Protein AF-B2JLA0-F1 (afdb_monomer_lite)

Radius of gyration: 17.81 Å; chains: 1; bounding box: 61×32×41 Å

Sequence (194 aa):
MENSRQSVALNDDQLLQAIACVVDGKTATYVSGPITTGQHFINWYVHAGFRLGHGSEAYLEALRRDVVAVNQKMIAEVTRQTRGTGRLVIEPATLEVNGWGQTDYVSFWLKVIDTFASEMVMVPQWQYSLGCCAEFRHAIDGGLTVKDHRGEHIDRATGMNMLLDAAKDIEARGRDFEFLIKLAARLSRFADQH

Organism: Paraburkholderia phymatum (strain DSM 17167 / CIP 108236 / LMG 21445 / STM815) (NCBI:txid391038)

InterPro domains:
  IPR025518 Protein of unknown function DUF4406 [PF14359] (70-146)

Structure (mmCIF, N/CA/C/O backbone):
data_AF-B2JLA0-F1
#
_entry.id   AF-B2JLA0-F1
#
loop_
_atom_site.group_PDB
_atom_site.id
_atom_site.type_symbol
_atom_site.label_atom_id
_atom_site.label_alt_id
_atom_site.label_comp_id
_atom_site.label_asym_id
_atom_site.label_entity_id
_atom_site.label_seq_id
_atom_site.pdbx_PDB_ins_code
_atom_site.Cartn_x
_atom_site.Cartn_y
_atom_site.Cartn_z
_atom_site.occupancy
_atom_site.B_iso_or_equiv
_atom_site.auth_seq_id
_atom_site.auth_comp_id
_atom_site.auth_asym_id
_atom_site.auth_atom_id
_atom_site.pdbx_PDB_model_num
ATOM 1 N N . MET A 1 1 ? -40.217 -4.054 -24.508 1.00 41.91 1 MET A N 1
ATOM 2 C CA . MET A 1 1 ? -39.685 -2.961 -23.670 1.00 41.91 1 MET A CA 1
ATOM 3 C C . MET A 1 1 ? -38.341 -3.418 -23.138 1.00 41.91 1 MET A C 1
ATOM 5 O O . MET A 1 1 ? -38.290 -4.122 -22.139 1.00 41.91 1 MET A O 1
ATOM 9 N N . GLU A 1 2 ? -37.276 -3.122 -23.880 1.00 41.84 2 GLU A N 1
ATOM 10 C CA . GLU A 1 2 ? -35.905 -3.327 -23.414 1.00 41.84 2 GLU A CA 1
ATOM 11 C C . GLU A 1 2 ? -35.631 -2.332 -22.296 1.00 41.84 2 GLU A C 1
ATOM 13 O O . GLU A 1 2 ? -35.624 -1.119 -22.496 1.00 41.84 2 GLU A O 1
ATOM 18 N N . ASN A 1 3 ? -35.468 -2.866 -21.092 1.00 47.03 3 ASN A N 1
ATOM 19 C CA . ASN A 1 3 ? -35.072 -2.097 -19.933 1.00 47.03 3 ASN A CA 1
ATOM 20 C C . ASN A 1 3 ? -33.577 -1.796 -20.103 1.00 47.03 3 ASN A C 1
ATOM 22 O O . ASN A 1 3 ? -32.725 -2.605 -19.732 1.00 47.03 3 ASN A O 1
ATOM 26 N N . SER A 1 4 ? -33.274 -0.674 -20.761 1.00 51.00 4 SER A N 1
ATOM 27 C CA . SER A 1 4 ? -31.929 -0.110 -20.851 1.00 51.00 4 SER A CA 1
ATOM 28 C C . SER A 1 4 ? -31.428 0.125 -19.428 1.00 51.00 4 SER A C 1
ATOM 30 O O . SER A 1 4 ? -31.783 1.106 -18.776 1.00 51.00 4 SER A O 1
ATOM 32 N N . ARG A 1 5 ? -30.655 -0.830 -18.901 1.00 52.84 5 ARG A N 1
ATOM 33 C CA . ARG A 1 5 ? -29.913 -0.652 -17.656 1.00 52.84 5 ARG A CA 1
ATOM 34 C C . ARG A 1 5 ? -28.849 0.400 -17.937 1.00 52.84 5 ARG A C 1
ATOM 36 O O . ARG A 1 5 ? -27.757 0.068 -18.386 1.00 52.84 5 ARG A O 1
ATOM 43 N N . GLN A 1 6 ? -29.170 1.665 -17.686 1.00 49.22 6 GLN A N 1
ATOM 44 C CA . GLN A 1 6 ? -28.137 2.669 -17.475 1.00 49.22 6 GLN A CA 1
ATOM 45 C C . GLN A 1 6 ? -27.251 2.153 -16.339 1.00 49.22 6 GLN A C 1
ATOM 47 O O . GLN A 1 6 ? -27.726 1.950 -15.220 1.00 49.22 6 GLN A O 1
ATOM 52 N N . SER A 1 7 ? -25.985 1.862 -16.637 1.00 55.06 7 SER A N 1
ATOM 53 C CA . SER A 1 7 ? -25.011 1.538 -15.603 1.00 55.06 7 SER A CA 1
ATOM 54 C C . SER A 1 7 ? -24.833 2.787 -14.748 1.00 55.06 7 SER A C 1
ATOM 56 O O . SER A 1 7 ? -24.237 3.768 -15.194 1.00 55.06 7 SER A O 1
ATOM 58 N N . VAL A 1 8 ? -25.384 2.781 -13.539 1.00 59.03 8 VAL A N 1
ATOM 59 C CA . VAL A 1 8 ? -25.063 3.813 -12.557 1.00 59.03 8 VAL A CA 1
ATOM 60 C C . VAL A 1 8 ? -23.605 3.585 -12.174 1.00 59.03 8 VAL A C 1
ATOM 62 O O . VAL A 1 8 ? -23.270 2.538 -11.622 1.00 59.03 8 VAL A O 1
ATOM 65 N N . ALA A 1 9 ? -22.727 4.516 -12.540 1.00 63.94 9 ALA A N 1
ATOM 66 C CA . ALA A 1 9 ? -21.351 4.491 -12.071 1.00 63.94 9 ALA A CA 1
ATOM 67 C C . ALA A 1 9 ? -21.374 4.665 -10.546 1.00 63.94 9 ALA A C 1
ATOM 69 O O . ALA A 1 9 ? -21.919 5.654 -10.054 1.00 63.94 9 ALA A O 1
ATOM 70 N N . LEU A 1 10 ? -20.831 3.690 -9.814 1.00 68.19 10 LEU A N 1
ATOM 71 C CA . LEU A 1 10 ? -20.617 3.812 -8.374 1.00 68.19 10 LEU A CA 1
ATOM 72 C C . LEU A 1 10 ? -19.665 4.986 -8.132 1.00 68.19 10 LEU A C 1
ATOM 74 O O . LEU A 1 10 ? -18.568 5.006 -8.690 1.00 68.19 10 LEU A O 1
ATOM 78 N N . ASN A 1 11 ? -20.089 5.960 -7.331 1.00 82.50 11 ASN A N 1
ATOM 79 C CA . ASN A 1 11 ? -19.217 7.045 -6.885 1.00 82.50 11 ASN A CA 1
ATOM 80 C C . ASN A 1 11 ? -18.644 6.749 -5.486 1.00 82.50 11 ASN A C 1
ATOM 82 O O . ASN A 1 11 ? -19.147 5.880 -4.770 1.00 82.50 11 ASN A O 1
ATOM 86 N N . ASP A 1 12 ? -17.584 7.465 -5.103 1.00 85.06 12 ASP A N 1
ATOM 87 C CA . ASP A 1 12 ? -16.897 7.304 -3.813 1.00 85.06 12 ASP A CA 1
ATOM 88 C C . ASP A 1 12 ? -17.856 7.283 -2.617 1.00 85.06 12 ASP A C 1
ATOM 90 O O . ASP A 1 12 ? -17.696 6.471 -1.707 1.00 85.06 12 ASP A O 1
ATOM 94 N N . ASP A 1 13 ? -18.859 8.164 -2.617 1.00 88.50 13 ASP A N 1
ATOM 95 C CA . ASP A 1 13 ? -19.783 8.328 -1.495 1.00 88.50 13 ASP A CA 1
ATOM 96 C C . ASP A 1 13 ? -20.652 7.082 -1.301 1.00 88.50 13 ASP A C 1
ATOM 98 O O . ASP A 1 13 ? -20.892 6.660 -0.171 1.00 88.50 13 ASP A O 1
ATOM 102 N N . GLN A 1 14 ? -21.083 6.448 -2.394 1.00 91.25 14 GLN A N 1
ATOM 103 C CA . GLN A 1 14 ? -21.850 5.203 -2.342 1.00 91.25 14 GLN A CA 1
ATOM 104 C C . GLN A 1 14 ? -21.013 4.040 -1.801 1.00 91.25 14 GLN A C 1
ATOM 106 O O . GLN A 1 14 ? -21.515 3.238 -1.013 1.00 91.25 14 GLN A O 1
ATOM 111 N N . LEU A 1 15 ? -19.735 3.954 -2.183 1.00 93.56 15 LEU A N 1
ATOM 112 C CA . LEU A 1 15 ? -18.827 2.937 -1.645 1.00 93.56 15 LEU A CA 1
ATOM 113 C C . LEU A 1 15 ? -18.533 3.177 -0.160 1.00 93.56 15 LEU A C 1
ATOM 115 O O . LEU A 1 15 ? -18.544 2.233 0.629 1.00 93.56 15 LEU A O 1
ATOM 119 N N . LEU A 1 16 ? -18.339 4.434 0.244 1.00 93.94 16 LEU A N 1
ATOM 120 C CA . LEU A 1 16 ? -18.130 4.796 1.644 1.00 93.94 16 LEU A CA 1
ATOM 121 C C . LEU A 1 16 ? -19.362 4.456 2.499 1.00 93.94 16 LEU A C 1
ATOM 123 O O . LEU A 1 16 ? -19.227 3.876 3.576 1.00 93.94 16 LEU A O 1
ATOM 127 N N . GLN A 1 17 ? -20.567 4.746 1.995 1.00 93.25 17 GLN A N 1
ATOM 128 C CA . GLN A 1 17 ? -21.828 4.370 2.641 1.00 93.25 17 GLN A CA 1
ATOM 129 C C . GLN A 1 17 ? -21.983 2.852 2.766 1.00 93.25 17 GLN A C 1
ATOM 131 O O . GLN A 1 17 ? -22.416 2.372 3.811 1.00 93.25 17 GLN A O 1
ATOM 136 N N . ALA A 1 18 ? -21.591 2.086 1.744 1.00 94.00 18 ALA A N 1
ATOM 137 C CA . ALA A 1 18 ? -21.630 0.627 1.806 1.00 94.00 18 ALA A CA 1
ATOM 138 C C . ALA A 1 18 ? -20.717 0.068 2.914 1.00 94.00 18 ALA A C 1
ATOM 140 O O . ALA A 1 18 ? -21.114 -0.860 3.619 1.00 94.00 18 ALA A O 1
ATOM 141 N N . ILE A 1 19 ? -19.531 0.656 3.119 1.00 95.00 19 ILE A N 1
ATOM 142 C CA . ILE A 1 19 ? -18.638 0.292 4.234 1.00 95.00 19 ILE A CA 1
ATOM 143 C C . ILE A 1 19 ? -19.267 0.682 5.581 1.00 95.00 19 ILE A C 1
ATOM 145 O O . ILE A 1 19 ? -19.249 -0.120 6.516 1.00 95.00 19 ILE A O 1
ATOM 149 N N . ALA A 1 20 ? -19.891 1.859 5.676 1.00 94.81 20 ALA A N 1
ATOM 150 C CA . ALA A 1 20 ? -20.560 2.320 6.897 1.00 94.81 20 ALA A CA 1
ATOM 151 C C . ALA A 1 20 ? -21.717 1.409 7.349 1.00 94.81 20 ALA A C 1
ATOM 153 O O . ALA A 1 20 ? -22.064 1.394 8.526 1.00 94.81 20 ALA A O 1
ATOM 154 N N . CYS A 1 21 ? -22.312 0.621 6.446 1.00 94.44 21 CYS A N 1
ATOM 155 C CA . CYS A 1 21 ? -23.332 -0.364 6.816 1.00 94.44 21 CYS A CA 1
ATOM 156 C C . CYS A 1 21 ? -22.782 -1.544 7.633 1.00 94.44 21 CYS A C 1
ATOM 158 O O . CYS A 1 21 ? -23.567 -2.259 8.256 1.00 94.44 21 CYS A O 1
ATOM 160 N N . VAL A 1 22 ? -21.469 -1.787 7.598 1.00 93.50 22 VAL A N 1
ATOM 161 C CA . VAL A 1 22 ? -20.828 -2.938 8.257 1.00 93.50 22 VAL A CA 1
ATOM 162 C C . VAL A 1 22 ? -19.757 -2.543 9.270 1.00 93.50 22 VAL A C 1
ATOM 164 O O . VAL A 1 22 ? -19.464 -3.334 10.166 1.00 93.50 22 VAL A O 1
ATOM 167 N N . VAL A 1 23 ? -19.184 -1.342 9.157 1.00 94.12 23 VAL A N 1
ATOM 168 C CA . VAL A 1 23 ? -18.209 -0.802 10.109 1.00 94.12 23 VAL A CA 1
ATOM 169 C C . VAL A 1 23 ? -18.803 0.407 10.820 1.00 94.12 23 VAL A C 1
ATOM 171 O O . VAL A 1 23 ? -19.070 1.434 10.198 1.00 94.12 23 VAL A O 1
ATOM 174 N N . ASP A 1 24 ? -18.982 0.287 12.134 1.00 88.50 24 ASP A N 1
ATOM 175 C CA . ASP A 1 24 ? -19.466 1.381 12.974 1.00 88.50 24 ASP A CA 1
ATOM 176 C C . ASP A 1 24 ? -18.295 2.264 13.421 1.00 88.50 24 ASP A C 1
ATOM 178 O O . ASP A 1 24 ? -17.474 1.855 14.247 1.00 88.50 24 ASP A O 1
ATOM 182 N N . GLY A 1 25 ? -18.186 3.459 12.837 1.00 89.75 25 GLY A N 1
ATOM 183 C CA . GLY A 1 25 ? -17.137 4.431 13.147 1.00 89.75 25 GLY A CA 1
ATOM 184 C C . GLY A 1 25 ? -15.713 3.862 13.067 1.00 89.75 25 GLY A C 1
ATOM 185 O O . GLY A 1 25 ? -15.423 2.951 12.293 1.00 89.75 25 GLY A O 1
ATOM 186 N N . LYS A 1 26 ? -14.806 4.398 13.895 1.00 92.44 26 LYS A N 1
ATOM 187 C CA . LYS A 1 26 ? -13.393 3.990 13.962 1.00 92.44 26 LYS A CA 1
ATOM 188 C C . LYS A 1 26 ? -13.201 2.709 14.769 1.00 92.44 26 LYS A C 1
ATOM 190 O O . LYS A 1 26 ? -12.710 2.756 15.895 1.00 92.44 26 LYS A O 1
ATOM 195 N N . THR A 1 27 ? -13.605 1.575 14.211 1.00 94.50 27 THR A N 1
ATOM 196 C CA . THR A 1 27 ? -13.526 0.263 14.883 1.00 94.50 27 THR A CA 1
ATOM 197 C C . THR A 1 27 ? -12.769 -0.798 14.092 1.00 94.50 27 THR A C 1
ATOM 199 O O . THR A 1 27 ? -12.473 -1.862 14.638 1.00 94.50 27 THR A O 1
ATOM 202 N N . ALA A 1 28 ? -12.438 -0.538 12.825 1.00 97.00 28 ALA A N 1
ATOM 203 C CA . ALA A 1 28 ? -11.758 -1.507 11.980 1.00 97.00 28 ALA A CA 1
ATOM 204 C C . ALA A 1 28 ? -10.236 -1.330 11.988 1.00 97.00 28 ALA A C 1
ATOM 206 O O . ALA A 1 28 ? -9.708 -0.221 12.057 1.00 97.00 28 ALA A O 1
ATOM 207 N N . THR A 1 29 ? -9.513 -2.434 11.821 1.00 97.38 29 THR A N 1
ATOM 208 C CA . THR A 1 29 ? -8.096 -2.393 11.452 1.00 97.38 29 THR A CA 1
ATOM 209 C C . THR A 1 29 ? -7.976 -2.253 9.934 1.00 97.38 29 THR A C 1
ATOM 211 O O . THR A 1 29 ? -8.535 -3.060 9.192 1.00 97.38 29 THR A O 1
ATOM 214 N N . TYR A 1 30 ? -7.228 -1.261 9.454 1.00 98.19 30 TYR A N 1
ATOM 215 C CA . TYR A 1 30 ? -6.905 -1.122 8.031 1.00 98.19 30 TYR A CA 1
ATOM 216 C C . TYR A 1 30 ? -5.602 -1.857 7.700 1.00 98.19 30 TYR A C 1
ATOM 218 O O . TYR A 1 30 ? -4.610 -1.689 8.408 1.00 98.19 30 TYR A O 1
ATOM 226 N N . VAL A 1 31 ? -5.574 -2.649 6.628 1.00 98.25 31 VAL A N 1
ATOM 227 C CA . VAL A 1 31 ? -4.350 -3.314 6.150 1.00 98.25 31 VAL A CA 1
ATOM 228 C C . VAL A 1 31 ? -3.821 -2.583 4.920 1.00 98.25 31 VAL A C 1
ATOM 230 O O . VAL A 1 31 ? -4.466 -2.580 3.878 1.00 98.25 31 VAL A O 1
ATOM 233 N N . SER A 1 32 ? -2.629 -1.996 5.025 1.00 98.19 32 SER A N 1
ATOM 234 C CA . SER A 1 32 ? -1.956 -1.319 3.910 1.00 98.19 32 SER A CA 1
ATOM 235 C C . SER A 1 32 ? -0.899 -2.229 3.292 1.00 98.19 32 SER A C 1
ATOM 237 O O . SER A 1 32 ? 0.008 -2.702 3.983 1.00 98.19 32 SER A O 1
ATOM 239 N N . GLY A 1 33 ? -0.985 -2.462 1.980 1.00 97.31 33 GLY A N 1
ATOM 240 C CA . GLY A 1 33 ? -0.010 -3.276 1.260 1.00 97.31 33 GLY A CA 1
ATOM 241 C C . GLY A 1 33 ? 0.120 -2.928 -0.227 1.00 97.31 33 GLY A C 1
ATOM 242 O O . GLY A 1 33 ? -0.816 -2.407 -0.835 1.00 97.31 33 GLY A O 1
ATOM 243 N N . PRO A 1 34 ? 1.293 -3.190 -0.833 1.00 95.94 34 PRO A N 1
ATOM 244 C CA . PRO A 1 34 ? 1.548 -2.879 -2.235 1.00 95.94 34 PRO A CA 1
ATOM 245 C C . PRO A 1 34 ? 0.729 -3.799 -3.144 1.00 95.94 34 PRO A C 1
ATOM 247 O O . PRO A 1 34 ? 0.787 -5.003 -2.960 1.00 95.94 34 PRO A O 1
ATOM 250 N N . ILE A 1 35 ? 0.019 -3.270 -4.148 1.00 93.94 35 ILE A N 1
ATOM 251 C CA . ILE A 1 35 ? -0.758 -4.095 -5.100 1.00 93.94 35 ILE A CA 1
ATOM 252 C C . ILE A 1 35 ? -0.013 -4.231 -6.429 1.00 93.94 35 ILE A C 1
ATOM 254 O O . ILE A 1 35 ? 0.467 -5.303 -6.785 1.00 93.94 35 ILE A O 1
ATOM 258 N N . THR A 1 36 ? 0.133 -3.127 -7.157 1.00 92.62 36 THR A N 1
ATOM 259 C CA . THR A 1 36 ? 0.746 -3.077 -8.498 1.00 92.62 36 THR A CA 1
ATOM 260 C C . THR A 1 36 ? 2.204 -2.619 -8.481 1.00 92.62 36 THR A C 1
ATOM 262 O O . THR A 1 36 ? 2.875 -2.647 -9.510 1.00 92.62 36 THR A O 1
ATOM 265 N N . THR A 1 37 ? 2.698 -2.191 -7.317 1.00 92.31 37 THR A N 1
ATOM 266 C CA . THR A 1 37 ? 4.051 -1.653 -7.111 1.00 92.31 37 THR A CA 1
ATOM 267 C C . THR A 1 37 ? 4.743 -2.370 -5.943 1.00 92.31 37 THR A C 1
ATOM 269 O O . THR A 1 37 ? 4.445 -3.533 -5.669 1.00 92.31 37 THR A O 1
ATOM 272 N N . GLY A 1 38 ? 5.688 -1.722 -5.258 1.00 94.56 38 GLY A N 1
ATOM 273 C CA . GLY A 1 38 ? 6.424 -2.302 -4.138 1.00 94.56 38 GLY A CA 1
ATOM 274 C C . GLY A 1 38 ? 7.694 -3.046 -4.552 1.00 94.56 38 GLY A C 1
ATOM 275 O O . GLY A 1 38 ? 8.116 -3.025 -5.711 1.00 94.56 38 GLY A O 1
ATOM 276 N N . GLN A 1 39 ? 8.318 -3.727 -3.590 1.00 96.62 39 GLN A N 1
ATOM 277 C CA . GLN A 1 39 ? 9.596 -4.411 -3.807 1.00 96.62 39 GLN A CA 1
ATOM 278 C C . GLN A 1 39 ? 9.509 -5.471 -4.916 1.00 96.62 39 GLN A C 1
ATOM 280 O O . GLN A 1 39 ? 10.422 -5.573 -5.734 1.00 96.62 39 GLN A O 1
ATOM 285 N N . HIS A 1 40 ? 8.407 -6.227 -4.987 1.00 96.94 40 HIS A N 1
ATOM 286 C CA . HIS A 1 40 ? 8.202 -7.227 -6.038 1.00 96.94 40 HIS A CA 1
ATOM 287 C C . HIS A 1 40 ? 8.212 -6.605 -7.435 1.00 96.94 40 HIS A C 1
ATOM 289 O O . HIS A 1 40 ? 8.841 -7.156 -8.336 1.00 96.94 40 HIS A O 1
ATOM 295 N N . PHE A 1 41 ? 7.614 -5.422 -7.596 1.00 96.75 41 PHE A N 1
ATOM 296 C CA . PHE A 1 41 ? 7.669 -4.677 -8.848 1.00 96.75 41 PHE A CA 1
ATOM 297 C C . PHE A 1 41 ? 9.091 -4.239 -9.192 1.00 96.75 41 PHE A C 1
ATOM 299 O O . PHE A 1 41 ? 9.521 -4.441 -10.320 1.00 96.75 41 PHE A O 1
ATOM 306 N N . ILE A 1 42 ? 9.841 -3.695 -8.230 1.00 96.69 42 ILE A N 1
ATOM 307 C CA . ILE A 1 42 ? 11.233 -3.277 -8.458 1.00 96.69 42 ILE A CA 1
ATOM 308 C C . ILE A 1 42 ? 12.079 -4.477 -8.886 1.00 96.69 42 ILE A C 1
ATOM 310 O O . ILE A 1 42 ? 12.753 -4.410 -9.910 1.00 96.69 42 ILE A O 1
ATOM 314 N N . ASN A 1 43 ? 11.989 -5.593 -8.155 1.00 96.38 43 ASN A N 1
ATOM 315 C CA . ASN A 1 43 ? 12.694 -6.837 -8.473 1.00 96.38 43 ASN A CA 1
ATOM 316 C C . ASN A 1 43 ? 12.349 -7.323 -9.883 1.00 96.38 43 ASN A C 1
ATOM 318 O O . ASN A 1 43 ? 13.235 -7.593 -10.691 1.00 96.38 43 ASN A O 1
ATOM 322 N N . TRP A 1 44 ? 11.060 -7.416 -10.191 1.00 97.12 44 TRP A N 1
ATOM 323 C CA . TRP A 1 44 ? 10.597 -7.853 -11.498 1.00 97.12 44 TRP A CA 1
ATOM 324 C C . TRP A 1 44 ? 11.065 -6.913 -12.610 1.00 97.12 44 TRP A C 1
ATOM 326 O O . TRP A 1 44 ? 11.557 -7.375 -13.642 1.00 97.12 44 TRP A O 1
ATOM 336 N N . TYR A 1 45 ? 10.963 -5.600 -12.402 1.00 96.50 45 TYR A N 1
ATOM 337 C CA . TYR A 1 45 ? 11.272 -4.623 -13.431 1.00 96.50 45 TYR A CA 1
ATOM 338 C C . TYR A 1 45 ? 12.752 -4.643 -13.793 1.00 96.50 45 TYR A C 1
ATOM 340 O O . TYR A 1 45 ? 13.059 -4.729 -14.979 1.00 96.50 45 TYR A O 1
ATOM 348 N N . VAL A 1 46 ? 13.659 -4.637 -12.806 1.00 95.62 46 VAL A N 1
ATOM 349 C CA . VAL A 1 46 ? 15.112 -4.650 -13.068 1.00 95.62 46 VAL A CA 1
ATOM 350 C C . VAL A 1 46 ? 15.574 -5.946 -13.739 1.00 95.62 46 VAL A C 1
ATOM 352 O O . VAL A 1 46 ? 16.546 -5.940 -14.490 1.00 95.62 46 VAL A O 1
ATOM 355 N N . HIS A 1 47 ? 14.878 -7.063 -13.505 1.00 94.69 47 HIS A N 1
ATOM 356 C CA . HIS A 1 47 ? 15.269 -8.356 -14.061 1.00 94.69 47 HIS A CA 1
ATOM 357 C C . HIS A 1 47 ? 14.612 -8.688 -15.394 1.00 94.69 47 HIS A C 1
ATOM 359 O O . HIS A 1 47 ? 15.253 -9.353 -16.207 1.00 94.69 47 HIS A O 1
ATOM 365 N N . ALA A 1 48 ? 13.366 -8.274 -15.624 1.00 95.00 48 ALA A N 1
ATOM 366 C CA . ALA A 1 48 ? 12.575 -8.695 -16.779 1.00 95.00 48 ALA A CA 1
ATOM 367 C C . ALA A 1 48 ? 11.643 -7.604 -17.318 1.00 95.00 48 ALA A C 1
ATOM 369 O O . ALA A 1 48 ? 11.585 -7.422 -18.534 1.00 95.00 48 ALA A O 1
ATOM 370 N N . GLY A 1 49 ? 10.946 -6.874 -16.442 1.00 93.94 49 GLY A N 1
ATOM 371 C CA . GLY A 1 49 ? 9.890 -5.939 -16.842 1.00 93.94 49 GLY A CA 1
ATOM 372 C C . GLY A 1 49 ? 10.365 -4.834 -17.786 1.00 93.94 49 GLY A C 1
ATOM 373 O O . GLY A 1 49 ? 9.649 -4.506 -18.727 1.00 93.94 49 GLY A O 1
ATOM 374 N N . PHE A 1 50 ? 11.598 -4.335 -17.622 1.00 94.75 50 PHE A N 1
ATOM 375 C CA . PHE A 1 50 ? 12.157 -3.288 -18.488 1.00 94.75 50 PHE A CA 1
ATOM 376 C C . PHE A 1 50 ? 12.311 -3.696 -19.961 1.00 94.75 50 PHE A C 1
ATOM 378 O O . PHE A 1 50 ? 12.402 -2.834 -20.831 1.00 94.75 50 PHE A O 1
ATOM 385 N N . ARG A 1 51 ? 12.379 -5.005 -20.244 1.00 95.62 51 ARG A N 1
ATOM 386 C CA . ARG A 1 51 ? 12.519 -5.538 -21.608 1.00 95.62 51 ARG A CA 1
ATOM 387 C C . ARG A 1 51 ? 11.180 -5.669 -22.329 1.00 95.62 51 ARG A C 1
ATOM 389 O O . ARG A 1 51 ? 11.162 -5.935 -23.527 1.00 95.62 51 ARG A O 1
ATOM 396 N N . LEU A 1 52 ? 10.074 -5.529 -21.606 1.00 95.00 52 LEU A N 1
ATOM 397 C CA . LEU A 1 52 ? 8.729 -5.613 -22.153 1.00 95.00 52 LEU A CA 1
ATOM 398 C C . LEU A 1 52 ? 8.248 -4.204 -22.508 1.00 95.00 52 LEU A C 1
ATOM 400 O O . LEU A 1 52 ? 8.476 -3.253 -21.761 1.00 95.00 52 LEU A O 1
ATOM 404 N N . GLY A 1 53 ? 7.558 -4.061 -23.641 1.00 92.69 53 GLY A N 1
ATOM 405 C CA . GLY A 1 53 ? 6.957 -2.782 -24.017 1.00 92.69 53 GLY A CA 1
ATOM 406 C C . GLY A 1 53 ? 5.943 -2.353 -22.959 1.00 92.69 53 GLY A C 1
ATOM 407 O O . GLY A 1 53 ? 4.996 -3.094 -22.688 1.00 92.69 53 GLY A O 1
ATOM 408 N N . HIS A 1 54 ? 6.137 -1.187 -22.343 1.00 91.94 54 HIS A N 1
ATOM 409 C CA . HIS A 1 54 ? 5.251 -0.707 -21.285 1.00 91.94 54 HIS A CA 1
ATOM 410 C C . HIS A 1 54 ? 3.796 -0.652 -21.774 1.00 91.94 54 HIS A C 1
ATOM 412 O O . HIS A 1 54 ? 3.516 -0.117 -22.845 1.00 91.94 54 HIS A O 1
ATOM 418 N N . GLY A 1 55 ? 2.877 -1.238 -21.003 1.00 91.19 55 GLY A N 1
ATOM 419 C CA . GLY A 1 55 ? 1.456 -1.313 -21.357 1.00 91.19 55 GLY A CA 1
ATOM 420 C C . GLY A 1 55 ? 1.099 -2.342 -22.437 1.00 91.19 55 GLY A C 1
ATOM 421 O O . GLY A 1 55 ? -0.081 -2.502 -22.734 1.00 91.19 55 GLY A O 1
ATOM 422 N N . SER A 1 56 ? 2.072 -3.066 -23.004 1.00 96.38 56 SER A N 1
ATOM 423 C CA . SER A 1 56 ? 1.780 -4.209 -23.878 1.00 96.38 56 SER A CA 1
ATOM 424 C C . SER A 1 56 ? 1.068 -5.326 -23.111 1.00 96.38 56 SER A C 1
ATOM 426 O O . SER A 1 56 ? 1.230 -5.460 -21.899 1.00 96.38 56 SER A O 1
ATOM 428 N N . GLU A 1 57 ? 0.327 -6.173 -23.823 1.00 97.00 57 GLU A N 1
ATOM 429 C CA . GLU A 1 57 ? -0.337 -7.344 -23.238 1.00 97.00 57 GLU A CA 1
ATOM 430 C C . GLU A 1 57 ? 0.655 -8.229 -22.468 1.00 97.00 57 GLU A C 1
ATOM 432 O O . GLU A 1 57 ? 0.446 -8.500 -21.289 1.00 97.00 57 GLU A O 1
ATOM 437 N N . ALA A 1 58 ? 1.811 -8.538 -23.066 1.00 97.12 58 ALA A N 1
ATOM 438 C CA . ALA A 1 58 ? 2.871 -9.306 -22.412 1.00 97.12 58 ALA A CA 1
ATOM 439 C C . ALA A 1 58 ? 3.399 -8.637 -21.126 1.00 97.12 58 ALA A C 1
ATOM 441 O O . ALA A 1 58 ? 3.688 -9.322 -20.143 1.00 97.12 58 ALA A O 1
ATOM 442 N N . TYR A 1 59 ? 3.514 -7.301 -21.105 1.00 96.56 59 TYR A N 1
ATOM 443 C CA . TYR A 1 59 ? 3.881 -6.549 -19.900 1.00 96.56 59 TYR A CA 1
ATOM 444 C C . TYR A 1 59 ? 2.809 -6.684 -18.818 1.00 96.56 59 TYR A C 1
ATOM 446 O O . TYR A 1 59 ? 3.140 -6.950 -17.665 1.00 96.56 59 TYR A O 1
ATOM 454 N N . LEU A 1 60 ? 1.534 -6.515 -19.175 1.00 95.81 60 LEU A N 1
ATOM 455 C CA . LEU A 1 60 ? 0.414 -6.565 -18.235 1.00 95.81 60 LEU A CA 1
ATOM 456 C C . LEU A 1 60 ? 0.202 -7.971 -17.665 1.00 95.81 60 LEU A C 1
ATOM 458 O O . LEU A 1 60 ? -0.034 -8.116 -16.466 1.00 95.81 60 LEU A O 1
ATOM 462 N N . GLU A 1 61 ? 0.339 -9.008 -18.489 1.00 97.06 61 GLU A N 1
ATOM 463 C CA . GLU A 1 61 ? 0.279 -10.403 -18.053 1.00 97.06 61 GLU A CA 1
ATOM 464 C C . GLU A 1 61 ? 1.421 -10.748 -17.096 1.00 97.06 61 GLU A C 1
ATOM 466 O O . GLU A 1 61 ? 1.187 -11.322 -16.028 1.00 97.06 61 GLU A O 1
ATOM 471 N N . ALA A 1 62 ? 2.654 -10.365 -17.443 1.00 97.31 62 ALA A N 1
ATOM 472 C CA . ALA A 1 62 ? 3.811 -10.580 -16.583 1.00 97.31 62 ALA A CA 1
ATOM 473 C C . ALA A 1 62 ? 3.697 -9.785 -15.273 1.00 97.31 62 ALA A C 1
ATOM 475 O O . ALA A 1 62 ? 3.921 -10.347 -14.206 1.00 97.31 62 ALA A O 1
ATOM 476 N N . LEU A 1 63 ? 3.264 -8.521 -15.326 1.00 96.56 63 LEU A N 1
ATOM 477 C CA . LEU A 1 63 ? 3.010 -7.703 -14.139 1.00 96.56 63 LEU A CA 1
ATOM 478 C C . LEU A 1 63 ? 1.952 -8.350 -13.236 1.00 96.56 63 LEU A C 1
ATOM 480 O O . LEU A 1 63 ? 2.152 -8.468 -12.027 1.00 96.56 63 LEU A O 1
ATOM 484 N N . ARG A 1 64 ? 0.830 -8.805 -13.806 1.00 96.06 64 ARG A N 1
ATOM 485 C CA . ARG A 1 64 ? -0.239 -9.449 -13.034 1.00 96.06 64 ARG A CA 1
ATOM 486 C C . ARG A 1 64 ? 0.267 -10.714 -12.338 1.00 96.06 64 ARG A C 1
ATOM 488 O O . ARG A 1 64 ? 0.006 -10.900 -11.152 1.00 96.06 64 ARG A O 1
ATOM 495 N N . ARG A 1 65 ? 0.995 -11.569 -13.057 1.00 97.25 65 ARG A N 1
ATOM 496 C CA . ARG A 1 65 ? 1.494 -12.849 -12.537 1.00 97.25 65 ARG A CA 1
ATOM 497 C C . ARG A 1 65 ? 2.621 -12.675 -11.517 1.00 97.25 65 ARG A C 1
ATOM 499 O O . ARG A 1 65 ? 2.568 -13.276 -10.449 1.00 97.25 65 ARG A O 1
ATOM 506 N N . ASP A 1 66 ? 3.630 -11.878 -11.850 1.00 97.00 66 ASP A N 1
ATOM 507 C CA . ASP A 1 66 ? 4.904 -11.848 -11.122 1.00 97.00 66 ASP A CA 1
ATOM 508 C C . ASP A 1 66 ? 4.930 -10.783 -10.013 1.00 97.00 66 ASP A C 1
ATOM 510 O O . ASP A 1 66 ? 5.773 -10.845 -9.117 1.00 97.00 66 ASP A O 1
ATOM 514 N N . VAL A 1 67 ? 4.005 -9.817 -10.055 1.00 96.94 67 VAL A N 1
ATOM 515 C CA . VAL A 1 67 ? 3.907 -8.730 -9.072 1.00 96.94 67 VAL A CA 1
ATOM 516 C C . VAL A 1 67 ? 2.561 -8.767 -8.363 1.00 96.94 67 VAL A C 1
ATOM 518 O O . VAL A 1 67 ? 2.524 -9.025 -7.163 1.00 96.94 67 VAL A O 1
ATOM 521 N N . VAL A 1 68 ? 1.455 -8.552 -9.085 1.00 95.56 68 VAL A N 1
ATOM 522 C CA . VAL A 1 68 ? 0.132 -8.348 -8.462 1.00 95.56 68 VAL A CA 1
ATOM 523 C C . VAL A 1 68 ? -0.322 -9.578 -7.682 1.00 95.56 68 VAL A C 1
ATOM 525 O O . VAL A 1 68 ? -0.684 -9.455 -6.516 1.00 95.56 68 VAL A O 1
ATOM 528 N N . ALA A 1 69 ? -0.246 -10.772 -8.272 1.00 95.56 69 ALA A N 1
ATOM 529 C CA . ALA A 1 69 ? -0.673 -12.000 -7.605 1.00 95.56 69 ALA A CA 1
ATOM 530 C C . ALA A 1 69 ? 0.175 -12.320 -6.359 1.00 95.56 69 ALA A C 1
ATOM 532 O O . ALA A 1 69 ? -0.349 -12.789 -5.346 1.00 95.56 69 ALA A O 1
ATOM 533 N N . VAL A 1 70 ? 1.484 -12.045 -6.410 1.00 96.75 70 VAL A N 1
ATOM 534 C CA . VAL A 1 70 ? 2.404 -12.255 -5.279 1.00 96.75 70 VAL A CA 1
ATOM 535 C C . VAL A 1 70 ? 2.072 -11.295 -4.138 1.00 96.75 70 VAL A C 1
ATOM 537 O O . VAL A 1 70 ? 1.919 -11.711 -2.989 1.00 96.75 70 VAL A O 1
ATOM 540 N N . ASN A 1 71 ? 1.889 -10.024 -4.479 1.00 96.69 71 ASN A N 1
ATOM 541 C CA . ASN A 1 71 ? 1.489 -8.965 -3.569 1.00 96.69 71 ASN A CA 1
ATOM 542 C C . ASN A 1 71 ? 0.131 -9.249 -2.905 1.00 96.69 71 ASN A C 1
ATOM 544 O O . ASN A 1 71 ? 0.032 -9.264 -1.680 1.00 96.69 71 ASN A O 1
ATOM 548 N N . GLN A 1 72 ? -0.903 -9.558 -3.691 1.00 95.56 72 GLN A N 1
ATOM 549 C CA . GLN A 1 72 ? -2.237 -9.886 -3.177 1.00 95.56 72 GLN A CA 1
ATOM 550 C C . GLN A 1 72 ? -2.213 -11.109 -2.257 1.00 95.56 72 GLN A C 1
ATOM 552 O O . GLN A 1 72 ? -2.895 -11.121 -1.234 1.00 95.56 72 GLN A O 1
ATOM 557 N N . LYS A 1 73 ? -1.391 -12.126 -2.557 1.00 96.12 73 LYS A N 1
ATOM 558 C CA . LYS A 1 73 ? -1.219 -13.280 -1.665 1.00 96.12 73 LYS A CA 1
ATOM 559 C C . LYS A 1 73 ? -0.653 -12.865 -0.303 1.00 96.12 73 LYS A C 1
ATOM 561 O O . LYS A 1 73 ? -1.153 -13.337 0.718 1.00 96.12 73 LYS A O 1
ATOM 566 N N . MET A 1 74 ? 0.348 -11.983 -0.288 1.00 96.38 74 MET A N 1
ATOM 567 C CA . MET A 1 74 ? 0.941 -11.448 0.941 1.00 96.38 74 MET A CA 1
ATOM 568 C C . MET A 1 74 ? -0.076 -10.625 1.744 1.00 96.38 74 MET A C 1
ATOM 570 O O . MET A 1 74 ? -0.238 -10.848 2.943 1.00 96.38 74 MET A O 1
ATOM 574 N N . ILE A 1 75 ? -0.815 -9.732 1.079 1.00 97.12 75 ILE A N 1
ATOM 575 C CA . ILE A 1 75 ? -1.871 -8.919 1.702 1.00 97.12 75 ILE A CA 1
ATOM 576 C C . ILE A 1 75 ? -2.957 -9.813 2.300 1.00 97.12 75 ILE A C 1
ATOM 578 O O . ILE A 1 75 ? -3.354 -9.621 3.449 1.00 97.12 75 ILE A O 1
ATOM 582 N N . ALA A 1 76 ? -3.404 -10.829 1.562 1.00 96.00 76 ALA A N 1
ATOM 583 C CA . ALA A 1 76 ? -4.411 -11.769 2.033 1.00 96.00 76 ALA A CA 1
ATOM 584 C C . ALA A 1 76 ? -3.931 -12.567 3.255 1.00 96.00 76 ALA A C 1
ATOM 586 O O . ALA A 1 76 ? -4.726 -12.875 4.141 1.00 96.00 76 ALA A O 1
ATOM 587 N N . GLU A 1 77 ? -2.646 -12.920 3.318 1.00 95.88 77 GLU A N 1
ATOM 588 C CA . GLU A 1 77 ? -2.067 -13.605 4.473 1.00 95.88 77 GLU A CA 1
ATOM 589 C C . GLU A 1 77 ? -2.030 -12.722 5.718 1.00 95.88 77 GLU A C 1
ATOM 591 O O . GLU A 1 77 ? -2.563 -13.132 6.752 1.00 95.88 77 GLU A O 1
ATOM 596 N N . VAL A 1 78 ? -1.504 -11.501 5.599 1.00 96.56 78 VAL A N 1
ATOM 597 C CA . VAL A 1 78 ? -1.498 -10.526 6.700 1.00 96.56 78 VAL A CA 1
ATOM 598 C C . VAL A 1 78 ? -2.928 -10.231 7.148 1.00 96.56 78 VAL A C 1
ATOM 600 O O . VAL A 1 78 ? -3.230 -10.331 8.329 1.00 96.56 78 VAL A O 1
ATOM 603 N N . THR A 1 79 ? -3.851 -10.009 6.213 1.00 96.44 79 THR A N 1
ATOM 604 C CA . THR A 1 79 ? -5.272 -9.776 6.514 1.00 96.44 79 THR A CA 1
ATOM 605 C C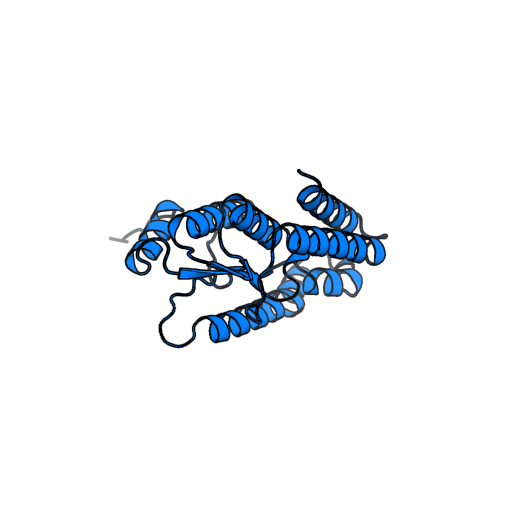 . THR A 1 79 ? -5.890 -10.922 7.311 1.00 96.44 79 THR A C 1
ATOM 607 O O . THR A 1 79 ? -6.607 -10.680 8.283 1.00 96.44 79 THR A O 1
ATOM 610 N N . ARG A 1 80 ? -5.623 -12.183 6.938 1.00 94.75 80 ARG A N 1
ATOM 611 C CA . ARG A 1 80 ? -6.119 -13.345 7.696 1.00 94.75 80 ARG A CA 1
ATOM 612 C C . ARG A 1 80 ? -5.570 -13.372 9.120 1.00 94.75 80 ARG A C 1
ATOM 614 O O . ARG A 1 80 ? -6.329 -13.672 10.036 1.00 94.75 80 ARG A O 1
ATOM 621 N N . GLN A 1 81 ? -4.290 -13.055 9.305 1.00 93.75 81 GLN A N 1
ATOM 622 C CA . GLN A 1 81 ? -3.667 -12.983 10.629 1.00 93.75 81 GLN A CA 1
ATOM 623 C C . GLN A 1 81 ? -4.267 -11.838 11.461 1.00 93.75 81 GLN A C 1
ATOM 625 O O . GLN A 1 81 ? -4.614 -12.037 12.623 1.00 93.75 81 GLN A O 1
ATOM 630 N N . THR A 1 82 ? -4.475 -10.669 10.849 1.00 94.44 82 THR A N 1
ATOM 631 C CA . THR A 1 82 ? -5.050 -9.482 11.496 1.00 94.44 82 THR A CA 1
ATOM 632 C C . THR A 1 82 ? -6.505 -9.679 11.925 1.00 94.44 82 THR A C 1
ATOM 634 O O . THR A 1 82 ? -6.899 -9.168 12.973 1.00 94.44 82 THR A O 1
ATOM 637 N N . ARG A 1 83 ? -7.310 -10.428 11.155 1.00 92.69 83 ARG A N 1
ATOM 638 C CA . ARG A 1 83 ? -8.741 -10.636 11.454 1.00 92.69 83 ARG A CA 1
ATOM 639 C C . ARG A 1 83 ? -8.987 -11.254 12.829 1.00 92.69 83 ARG A C 1
ATOM 641 O O . ARG A 1 83 ? -9.991 -10.911 13.452 1.00 92.69 83 ARG A O 1
ATOM 648 N N . GLY A 1 84 ? -8.074 -12.096 13.326 1.00 79.75 84 GLY A N 1
ATOM 649 C CA . GLY A 1 84 ? -8.217 -12.760 14.626 1.00 79.75 84 GLY A CA 1
ATOM 650 C C . GLY A 1 84 ? -9.632 -13.314 14.859 1.00 79.75 84 GLY A C 1
ATOM 651 O O . GLY A 1 84 ? -10.385 -13.579 13.922 1.00 79.75 84 GLY A O 1
ATOM 652 N N . THR A 1 85 ? -10.037 -13.467 16.116 1.00 63.19 85 THR A N 1
ATOM 653 C CA . THR A 1 85 ? -11.450 -13.685 16.453 1.00 63.19 85 THR A CA 1
ATOM 654 C C . THR A 1 85 ? -12.120 -12.342 16.740 1.00 63.19 85 THR A C 1
ATOM 656 O O . THR A 1 85 ? -11.878 -11.748 17.789 1.00 63.19 85 THR A O 1
ATOM 659 N N . GLY A 1 86 ? -12.972 -11.878 15.822 1.00 75.00 86 GLY A N 1
ATOM 660 C CA . GLY A 1 86 ? -13.916 -10.779 16.067 1.00 75.00 86 GLY A CA 1
ATOM 661 C C . GLY A 1 86 ? -13.451 -9.365 15.704 1.00 75.00 86 GLY A C 1
ATOM 662 O O . GLY A 1 86 ? -14.188 -8.425 15.985 1.00 75.00 86 GLY A O 1
ATOM 663 N N . ARG A 1 87 ? -12.280 -9.179 15.076 1.00 85.50 87 ARG A N 1
ATOM 664 C CA . ARG A 1 87 ? -11.868 -7.854 14.580 1.00 85.50 87 ARG A CA 1
ATOM 665 C C . ARG A 1 87 ? -12.373 -7.618 13.161 1.00 85.50 87 ARG A C 1
ATOM 667 O O . ARG A 1 87 ? -12.181 -8.454 12.277 1.00 85.50 87 ARG A O 1
ATOM 674 N N . LEU A 1 88 ? -12.975 -6.453 12.936 1.00 94.94 88 LEU A N 1
ATOM 675 C CA . LEU A 1 88 ? -13.267 -5.967 11.591 1.00 94.94 88 LEU A CA 1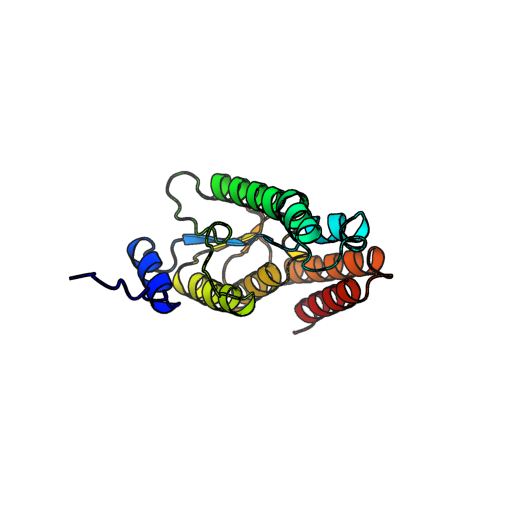
ATOM 676 C C . LEU A 1 88 ? -11.959 -5.536 10.929 1.00 94.94 88 LEU A C 1
ATOM 678 O O . LEU A 1 88 ? -11.162 -4.812 11.526 1.00 94.94 88 LEU A O 1
ATOM 682 N N . VAL A 1 89 ? -11.734 -5.994 9.700 1.00 96.44 89 VAL A N 1
ATOM 683 C CA . VAL A 1 89 ? -10.527 -5.670 8.936 1.00 96.44 89 VAL A CA 1
ATOM 684 C C . VAL A 1 89 ? -10.917 -5.185 7.556 1.00 96.44 89 VAL A C 1
ATOM 686 O O . VAL A 1 89 ? -11.607 -5.899 6.823 1.00 96.44 89 VAL A O 1
ATOM 689 N N . ILE A 1 90 ? -10.437 -3.995 7.212 1.00 97.25 90 ILE A N 1
ATOM 690 C CA . ILE A 1 90 ? -10.559 -3.411 5.880 1.00 97.25 90 ILE A CA 1
ATOM 691 C C . ILE A 1 90 ? -9.311 -3.801 5.093 1.00 97.25 90 ILE A C 1
ATOM 693 O O . ILE A 1 90 ? -8.187 -3.492 5.488 1.00 97.25 90 ILE A O 1
ATOM 697 N N . GLU A 1 91 ? -9.532 -4.510 3.993 1.00 95.00 91 GLU A N 1
ATOM 698 C CA . GLU A 1 91 ? -8.496 -5.007 3.094 1.00 95.00 91 GLU A CA 1
ATOM 699 C C . GLU A 1 91 ? -8.755 -4.405 1.702 1.00 95.00 91 GLU A C 1
ATOM 701 O O . GLU A 1 91 ? -9.771 -4.731 1.089 1.00 95.00 91 GLU A O 1
ATOM 706 N N . PRO A 1 92 ? -7.904 -3.480 1.227 1.00 92.56 92 PRO A N 1
ATOM 707 C CA . PRO A 1 92 ? -8.187 -2.694 0.029 1.00 92.56 92 PRO A CA 1
ATOM 708 C C . PRO A 1 92 ? -7.848 -3.403 -1.290 1.00 92.56 92 PRO A C 1
ATOM 710 O O . PRO A 1 92 ? -8.340 -2.996 -2.341 1.00 92.56 92 PRO A O 1
ATOM 713 N N . ALA A 1 93 ? -7.007 -4.442 -1.284 1.00 90.31 93 ALA A N 1
ATOM 714 C CA . ALA A 1 93 ? -6.420 -5.004 -2.502 1.00 90.31 93 ALA A CA 1
ATOM 715 C C . ALA A 1 93 ? -7.346 -5.904 -3.322 1.00 90.31 93 ALA A C 1
ATOM 717 O O . ALA A 1 93 ? -6.969 -6.312 -4.426 1.00 90.31 93 ALA A O 1
ATOM 718 N N . THR A 1 94 ? -8.539 -6.202 -2.809 1.00 89.00 94 THR A N 1
ATOM 719 C CA . THR A 1 94 ? -9.588 -6.934 -3.530 1.00 89.00 94 THR A CA 1
ATOM 720 C C . THR A 1 94 ? -10.613 -6.031 -4.214 1.00 89.00 94 THR A C 1
ATOM 722 O O . THR A 1 94 ? -11.396 -6.527 -5.025 1.00 89.00 94 THR A O 1
ATOM 725 N N . LEU A 1 95 ? -10.623 -4.723 -3.931 1.00 91.56 95 LEU A N 1
ATOM 726 C CA . LEU A 1 95 ? -11.542 -3.792 -4.581 1.00 91.56 95 LEU A CA 1
ATOM 727 C C . LEU A 1 95 ? -10.996 -3.365 -5.948 1.00 91.56 95 LEU A C 1
ATOM 729 O O . LEU A 1 95 ? -9.964 -2.703 -6.039 1.00 91.56 95 LEU A O 1
ATOM 733 N N . GLU A 1 96 ? -11.749 -3.673 -6.999 1.00 90.38 96 GLU A N 1
ATOM 734 C CA . GLU A 1 96 ? -11.506 -3.174 -8.351 1.00 90.38 96 GLU A CA 1
ATOM 735 C C . GLU A 1 96 ? -12.714 -2.355 -8.817 1.00 90.38 96 GLU A C 1
ATOM 737 O O . GLU A 1 96 ? -13.835 -2.859 -8.915 1.00 90.38 96 GLU A O 1
ATOM 742 N N . VAL A 1 97 ? -12.482 -1.077 -9.113 1.00 89.88 97 VAL A N 1
ATOM 743 C CA . VAL A 1 97 ? -13.483 -0.154 -9.650 1.00 89.88 97 VAL A CA 1
ATOM 744 C C . VAL A 1 97 ? -13.078 0.261 -11.060 1.00 89.88 97 VAL A C 1
ATOM 746 O O . VAL A 1 97 ? -12.000 0.812 -11.293 1.00 89.88 97 VAL A O 1
ATOM 749 N N . ASN A 1 98 ? -13.958 -0.011 -12.023 1.00 87.31 98 ASN A N 1
ATOM 750 C CA . ASN A 1 98 ? -13.732 0.353 -13.418 1.00 87.31 98 ASN A CA 1
ATOM 751 C C . ASN A 1 98 ? -13.626 1.873 -13.576 1.00 87.31 98 ASN A C 1
ATOM 753 O O . ASN A 1 98 ? -14.495 2.615 -13.125 1.00 87.31 98 ASN A O 1
ATOM 757 N N . GLY A 1 99 ? -12.584 2.323 -14.275 1.00 86.44 99 GLY A N 1
ATOM 758 C CA . GLY A 1 99 ? -12.349 3.739 -14.557 1.00 86.44 99 GLY A CA 1
ATOM 759 C C . GLY A 1 99 ? -11.577 4.492 -13.473 1.00 86.44 99 GLY A C 1
ATOM 760 O O . GLY A 1 99 ? -11.184 5.626 -13.725 1.00 86.44 99 GLY A O 1
ATOM 761 N N . TRP A 1 100 ? -11.307 3.879 -12.316 1.00 90.06 100 TRP A N 1
ATOM 762 C CA . TRP A 1 100 ? -10.460 4.492 -11.294 1.00 90.06 100 TRP A CA 1
ATOM 763 C C . TRP A 1 100 ? -8.982 4.420 -11.671 1.00 90.06 100 TRP A C 1
ATOM 765 O O . TRP A 1 100 ? -8.446 3.358 -12.000 1.00 90.06 100 TRP A O 1
ATOM 775 N N . GLY A 1 101 ? -8.313 5.565 -11.583 1.00 88.88 101 GLY A N 1
ATOM 776 C CA . GLY A 1 101 ? -6.865 5.675 -11.597 1.00 88.88 101 GLY A CA 1
ATOM 777 C C . GLY A 1 101 ? -6.272 5.601 -10.190 1.00 88.88 101 GLY A C 1
ATOM 778 O O . GLY A 1 101 ? -6.969 5.552 -9.179 1.00 88.88 101 GLY A O 1
ATOM 779 N N . GLN A 1 102 ? -4.940 5.641 -10.110 1.00 86.56 102 GLN A N 1
ATOM 780 C CA . GLN A 1 102 ? -4.216 5.580 -8.834 1.00 86.56 102 GLN A CA 1
ATOM 781 C C . GLN A 1 102 ? -4.648 6.677 -7.847 1.00 86.56 102 GLN A C 1
ATOM 783 O O . GLN A 1 102 ? -4.710 6.424 -6.647 1.00 86.56 102 GLN A O 1
ATOM 788 N N . THR A 1 103 ? -4.915 7.890 -8.339 1.00 90.06 103 THR A N 1
ATOM 789 C CA . THR A 1 103 ? -5.336 9.016 -7.496 1.00 90.06 103 THR A CA 1
ATOM 790 C C . THR A 1 103 ? -6.705 8.765 -6.874 1.00 90.06 103 THR A C 1
ATOM 792 O O . THR A 1 103 ? -6.857 9.024 -5.687 1.00 90.06 103 THR A O 1
ATOM 795 N N . ASP A 1 104 ? -7.650 8.195 -7.627 1.00 92.31 104 ASP A N 1
ATOM 796 C CA . ASP A 1 104 ? -8.993 7.878 -7.127 1.00 92.31 104 ASP A CA 1
ATOM 797 C C . ASP A 1 104 ? -8.917 6.849 -5.995 1.00 92.31 104 ASP A C 1
ATOM 799 O O . ASP A 1 104 ? -9.441 7.087 -4.909 1.00 92.31 104 ASP A O 1
ATOM 803 N N . TYR A 1 105 ? -8.149 5.767 -6.191 1.00 92.94 105 TYR A N 1
ATOM 804 C CA . TYR A 1 105 ? -7.916 4.774 -5.137 1.00 92.94 105 TYR A CA 1
ATOM 805 C C . TYR A 1 105 ? -7.292 5.395 -3.889 1.00 92.94 105 TYR A C 1
ATOM 807 O O . TYR A 1 105 ? -7.790 5.174 -2.790 1.00 92.94 105 TYR A O 1
ATOM 815 N N . VAL A 1 106 ? -6.215 6.176 -4.035 1.00 92.56 106 VAL A N 1
ATOM 816 C CA . VAL A 1 106 ? -5.561 6.808 -2.878 1.00 92.56 106 VAL A CA 1
ATOM 817 C C . VAL A 1 106 ? -6.546 7.729 -2.162 1.00 92.56 106 VAL A C 1
ATOM 819 O O . VAL A 1 106 ? -6.747 7.581 -0.963 1.00 92.56 106 VAL A O 1
ATOM 822 N N . SER A 1 107 ? -7.208 8.638 -2.879 1.00 94.00 107 SER A N 1
ATOM 823 C CA . SER A 1 107 ? -8.171 9.568 -2.286 1.00 94.00 107 SER A CA 1
ATOM 824 C C . SER A 1 107 ? -9.323 8.856 -1.577 1.00 94.00 107 SER A C 1
ATOM 826 O O . SER A 1 107 ? -9.701 9.273 -0.483 1.00 94.00 107 SER A O 1
ATOM 828 N N . PHE A 1 108 ? -9.859 7.781 -2.154 1.00 96.31 108 PHE A N 1
ATOM 829 C CA . PHE A 1 108 ? -10.904 6.984 -1.521 1.00 96.31 108 PHE A CA 1
ATOM 830 C C . PHE A 1 108 ? -10.408 6.302 -0.242 1.00 96.31 108 PHE A C 1
ATOM 832 O O . PHE A 1 108 ? -11.035 6.428 0.811 1.00 96.31 108 PHE A O 1
ATOM 839 N N . TRP A 1 109 ? -9.257 5.629 -0.292 1.00 96.94 109 TRP A N 1
ATOM 840 C CA . TRP A 1 109 ? -8.738 4.900 0.862 1.00 96.94 109 TRP A CA 1
ATOM 841 C C . TRP A 1 109 ? -8.329 5.810 2.019 1.00 96.94 109 TRP A C 1
ATOM 843 O O . TRP A 1 109 ? -8.551 5.443 3.171 1.00 96.94 109 TRP A O 1
ATOM 853 N N . LEU A 1 110 ? -7.838 7.024 1.750 1.00 97.19 110 LEU A N 1
ATOM 854 C CA . LEU A 1 110 ? -7.594 8.007 2.811 1.00 97.19 110 LEU A CA 1
ATOM 855 C C . LEU A 1 110 ? -8.892 8.387 3.548 1.00 97.19 110 LEU A C 1
ATOM 857 O O . LEU A 1 110 ? -8.903 8.414 4.777 1.00 97.19 110 LEU A O 1
ATOM 861 N N . LYS A 1 111 ? -10.014 8.570 2.830 1.00 96.88 111 LYS A N 1
ATOM 862 C CA . LYS A 1 111 ? -11.334 8.795 3.460 1.00 96.88 111 LYS A CA 1
ATOM 863 C C . LYS A 1 111 ? -11.766 7.595 4.308 1.00 96.88 111 LYS A C 1
ATOM 865 O O . LYS A 1 111 ? -12.309 7.769 5.397 1.00 96.88 111 LYS A O 1
ATOM 870 N N . VAL A 1 112 ? -11.530 6.376 3.819 1.00 97.69 112 VAL A N 1
ATOM 871 C CA . VAL A 1 112 ? -11.837 5.134 4.549 1.00 97.69 112 VAL A CA 1
ATOM 872 C C . VAL A 1 112 ? -11.018 5.040 5.837 1.00 97.6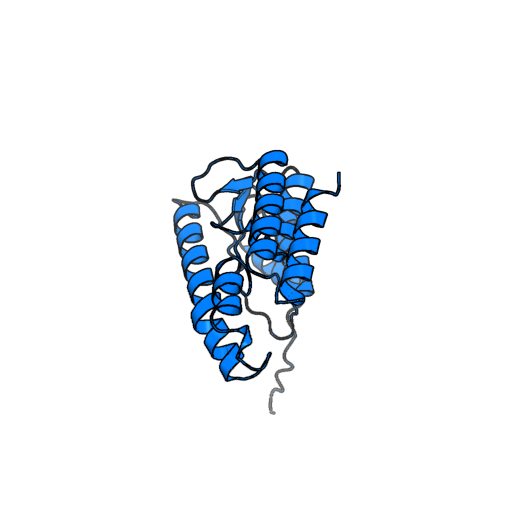9 112 VAL A C 1
ATOM 874 O O . VAL A 1 112 ? -11.580 4.731 6.886 1.00 97.69 112 VAL A O 1
ATOM 877 N N . ILE A 1 113 ? -9.722 5.358 5.785 1.00 98.12 113 ILE A N 1
ATOM 878 C CA . ILE A 1 113 ? -8.846 5.403 6.963 1.00 98.12 113 ILE A CA 1
ATOM 879 C C . ILE A 1 113 ? -9.372 6.431 7.973 1.00 98.12 113 ILE A C 1
ATOM 881 O O . ILE A 1 113 ? -9.559 6.097 9.143 1.00 98.12 113 ILE A O 1
ATOM 885 N N . ASP A 1 114 ? -9.694 7.645 7.524 1.00 97.00 114 ASP A N 1
ATOM 886 C CA . ASP A 1 114 ? -10.213 8.706 8.395 1.00 97.00 114 ASP A CA 1
ATOM 887 C C . ASP A 1 114 ? -11.545 8.368 9.052 1.00 97.00 114 ASP A C 1
ATOM 889 O O . ASP A 1 114 ? -11.809 8.813 10.170 1.00 97.00 114 ASP A O 1
ATOM 893 N N . THR A 1 115 ? -12.387 7.602 8.365 1.00 96.75 115 THR A N 1
ATOM 894 C CA . THR A 1 115 ? -13.750 7.326 8.823 1.00 96.75 115 THR A CA 1
ATOM 895 C C . THR A 1 115 ? -13.806 6.079 9.700 1.00 96.75 115 THR A C 1
ATOM 897 O O . THR A 1 115 ? -14.489 6.081 10.724 1.00 96.75 115 THR A O 1
ATOM 900 N N . PHE A 1 116 ? -13.076 5.025 9.325 1.00 97.81 116 PHE A N 1
ATOM 901 C CA . PHE A 1 116 ? -13.316 3.678 9.843 1.00 97.81 116 PHE A CA 1
ATOM 902 C C . PHE A 1 116 ? -12.131 3.038 10.566 1.00 97.81 116 PHE A C 1
ATOM 904 O O . PHE A 1 116 ? -12.328 2.088 11.329 1.00 97.81 116 PHE A O 1
ATOM 911 N N . ALA A 1 117 ? -10.903 3.524 10.354 1.00 97.81 117 ALA A N 1
ATOM 912 C CA . ALA A 1 117 ? -9.730 2.880 10.929 1.00 97.81 117 ALA A CA 1
ATOM 913 C C . ALA A 1 117 ? -9.506 3.294 12.394 1.00 97.81 117 ALA A C 1
ATOM 915 O O . ALA A 1 117 ? -9.390 4.479 12.714 1.00 97.81 117 ALA A O 1
ATOM 916 N N . SER A 1 118 ? -9.396 2.307 13.285 1.00 96.56 118 SER A N 1
ATOM 917 C CA . SER A 1 118 ? -8.913 2.474 14.665 1.00 96.56 118 SER A CA 1
ATOM 918 C C . SER A 1 118 ? -7.406 2.247 14.790 1.00 96.56 118 SER A C 1
ATOM 920 O O . SER A 1 118 ? -6.756 2.791 15.678 1.00 96.56 118 SER A O 1
ATOM 922 N N . GLU A 1 119 ? -6.848 1.422 13.905 1.00 97.31 119 GLU A N 1
ATOM 923 C CA . GLU A 1 119 ? -5.415 1.161 13.774 1.00 97.31 119 GLU A CA 1
ATOM 924 C C . GLU A 1 119 ? -5.089 0.716 12.342 1.00 97.31 119 GLU A C 1
ATOM 926 O O . GLU A 1 119 ? -5.976 0.312 11.584 1.00 97.31 119 GLU A O 1
ATOM 931 N N . MET A 1 120 ? -3.811 0.778 11.978 1.00 98.50 120 MET A N 1
ATOM 932 C CA . MET A 1 120 ? -3.303 0.354 10.676 1.00 98.50 120 MET A CA 1
ATOM 933 C C . MET A 1 120 ? -2.223 -0.716 10.839 1.00 98.50 120 MET A C 1
ATOM 935 O O . MET A 1 120 ? -1.339 -0.595 11.687 1.00 98.50 120 MET A O 1
ATOM 939 N N . VAL A 1 121 ? -2.278 -1.747 9.999 1.00 98.50 121 VAL A N 1
ATOM 940 C CA . VAL A 1 121 ? -1.248 -2.781 9.880 1.00 98.50 121 VAL A CA 1
ATOM 941 C C . VAL A 1 121 ? -0.579 -2.661 8.519 1.00 98.50 121 VAL A C 1
ATOM 943 O O . VAL A 1 121 ? -1.232 -2.742 7.478 1.00 98.50 121 VAL A O 1
ATOM 946 N N . MET A 1 122 ? 0.739 -2.502 8.535 1.00 98.50 122 MET A N 1
ATOM 947 C CA . MET A 1 122 ? 1.567 -2.437 7.342 1.00 98.50 122 MET A CA 1
ATOM 948 C C . MET A 1 122 ? 2.056 -3.835 6.958 1.00 98.50 122 MET A C 1
ATOM 950 O O . MET A 1 122 ? 2.702 -4.540 7.741 1.00 98.50 122 MET A O 1
ATOM 954 N N . VAL A 1 123 ? 1.772 -4.227 5.721 1.00 97.94 123 VAL A N 1
ATOM 955 C CA . VAL A 1 123 ? 2.272 -5.463 5.105 1.00 97.94 123 VAL A CA 1
ATOM 956 C C . VAL A 1 123 ? 3.798 -5.361 4.906 1.00 97.94 123 VAL A C 1
ATOM 958 O O . VAL A 1 123 ? 4.321 -4.256 4.740 1.00 97.94 123 VAL A O 1
ATOM 961 N N . PRO A 1 124 ? 4.567 -6.471 4.930 1.00 97.38 124 PRO A N 1
ATOM 962 C CA . PRO A 1 124 ? 6.005 -6.418 4.674 1.00 97.38 124 PRO A CA 1
ATOM 963 C C . PRO A 1 124 ? 6.358 -5.672 3.380 1.00 97.38 124 PRO A C 1
ATOM 965 O O . PRO A 1 124 ? 5.694 -5.826 2.359 1.00 97.38 124 PRO A O 1
ATOM 968 N N . GLN A 1 125 ? 7.450 -4.902 3.414 1.00 95.94 125 GLN A N 1
ATOM 969 C CA . GLN A 1 125 ? 7.963 -4.149 2.258 1.00 95.94 125 GLN A CA 1
ATOM 970 C C . GLN A 1 125 ? 7.004 -3.073 1.708 1.00 95.94 125 GLN A C 1
ATOM 972 O O . GLN A 1 125 ? 7.127 -2.654 0.553 1.00 95.94 125 GLN A O 1
ATOM 977 N N . TRP A 1 126 ? 6.064 -2.594 2.528 1.00 97.75 126 TRP A N 1
ATOM 978 C CA . TRP A 1 126 ? 5.140 -1.512 2.181 1.00 97.75 126 TRP A CA 1
ATOM 979 C C . TRP A 1 126 ? 5.850 -0.228 1.732 1.00 97.75 126 TRP A C 1
ATOM 981 O O . TRP A 1 126 ? 5.361 0.463 0.843 1.00 97.75 126 TRP A O 1
ATOM 991 N N . GLN A 1 127 ? 7.024 0.067 2.297 1.00 97.69 127 GLN A N 1
ATOM 992 C CA . GLN A 1 127 ? 7.772 1.312 2.094 1.00 97.69 127 GLN A CA 1
ATOM 993 C C . GLN A 1 127 ? 8.251 1.530 0.646 1.00 97.69 127 GLN A C 1
ATOM 995 O O . GLN A 1 127 ? 8.702 2.613 0.292 1.00 97.69 127 GLN A O 1
ATOM 1000 N N . TYR A 1 128 ? 8.123 0.514 -0.210 1.00 97.38 128 TYR A N 1
ATOM 1001 C CA . TYR A 1 128 ? 8.422 0.585 -1.641 1.00 97.38 128 TYR A CA 1
ATOM 1002 C C . TYR A 1 128 ? 7.216 1.003 -2.505 1.00 97.38 128 TYR A C 1
ATOM 1004 O O . TYR A 1 128 ? 7.338 1.114 -3.727 1.00 97.38 128 TYR A O 1
ATOM 1012 N N . SER A 1 129 ? 6.034 1.184 -1.910 1.00 95.94 129 SER A N 1
ATOM 1013 C CA . SER A 1 129 ? 4.793 1.557 -2.597 1.00 95.94 129 SER A CA 1
ATOM 1014 C C . SER A 1 129 ? 4.374 2.965 -2.214 1.00 95.94 129 SER A C 1
ATOM 1016 O O . SER A 1 129 ? 4.085 3.244 -1.056 1.00 95.94 129 SER A O 1
ATOM 1018 N N . LEU A 1 130 ? 4.249 3.846 -3.209 1.00 93.81 130 LEU A N 1
ATOM 1019 C CA . LEU A 1 130 ? 3.798 5.224 -2.987 1.00 93.81 130 LEU A CA 1
ATOM 1020 C C . LEU A 1 130 ? 2.398 5.296 -2.366 1.00 93.81 130 LEU A C 1
ATOM 1022 O O . LEU A 1 130 ? 2.138 6.213 -1.593 1.00 93.81 130 LEU A O 1
ATOM 1026 N N . GLY A 1 131 ? 1.516 4.345 -2.695 1.00 94.06 131 GLY A N 1
ATOM 1027 C CA . GLY A 1 131 ? 0.192 4.246 -2.080 1.00 94.06 131 GLY A CA 1
ATOM 1028 C C . GLY A 1 131 ? 0.300 3.967 -0.583 1.00 94.06 131 GLY A C 1
ATOM 1029 O O . GLY A 1 131 ? -0.225 4.733 0.217 1.00 94.06 131 GLY A O 1
ATOM 1030 N N . CYS A 1 132 ? 1.090 2.961 -0.203 1.00 97.06 132 CYS A N 1
ATOM 1031 C CA . CYS A 1 132 ? 1.324 2.642 1.205 1.00 97.06 132 CYS A CA 1
ATOM 1032 C C . CYS A 1 132 ? 2.026 3.780 1.948 1.00 97.06 132 CYS A C 1
ATOM 1034 O O . CYS A 1 132 ? 1.716 4.043 3.101 1.00 97.06 132 CYS A O 1
ATOM 1036 N N . CYS A 1 133 ? 2.963 4.479 1.301 1.00 96.56 133 CYS A N 1
ATOM 1037 C CA . CYS A 1 133 ? 3.623 5.640 1.896 1.00 96.56 133 CYS A CA 1
ATOM 1038 C C . CYS A 1 133 ? 2.648 6.789 2.164 1.00 96.56 133 CYS A C 1
ATOM 1040 O O . CYS A 1 133 ? 2.738 7.423 3.215 1.00 96.56 133 CYS A O 1
ATOM 1042 N N . ALA A 1 134 ? 1.714 7.045 1.243 1.00 95.56 134 ALA A N 1
ATOM 1043 C CA . ALA A 1 134 ? 0.671 8.044 1.443 1.00 95.56 134 ALA A CA 1
ATOM 1044 C C . ALA A 1 134 ? -0.258 7.655 2.604 1.00 95.56 134 ALA A C 1
ATOM 1046 O O . ALA A 1 134 ? -0.502 8.476 3.482 1.00 95.56 134 ALA A O 1
ATOM 1047 N N . GLU A 1 135 ? -0.708 6.398 2.649 1.00 97.62 135 GLU A N 1
ATOM 1048 C CA . GLU A 1 135 ? -1.555 5.867 3.726 1.00 97.62 135 GLU A CA 1
ATOM 1049 C C . GLU A 1 135 ? -0.851 5.903 5.089 1.00 97.62 135 GLU A C 1
ATOM 1051 O O . GLU A 1 135 ? -1.430 6.376 6.063 1.00 97.62 135 GLU A O 1
ATOM 1056 N N . PHE A 1 136 ? 0.414 5.473 5.155 1.00 97.88 136 PHE A N 1
ATOM 1057 C CA . PHE A 1 136 ? 1.229 5.516 6.370 1.00 97.88 136 PHE A CA 1
ATOM 1058 C C . PHE A 1 136 ? 1.359 6.937 6.911 1.00 97.88 136 PHE A C 1
ATOM 1060 O O . PHE A 1 136 ? 1.134 7.186 8.096 1.00 97.88 136 PHE A O 1
ATOM 1067 N N . ARG A 1 137 ? 1.725 7.882 6.038 1.00 95.38 137 ARG A N 1
ATOM 1068 C CA . ARG A 1 137 ? 1.896 9.280 6.427 1.00 95.38 137 ARG A CA 1
ATOM 1069 C C . ARG A 1 137 ? 0.585 9.865 6.931 1.00 95.38 137 ARG A C 1
ATOM 1071 O O . ARG A 1 137 ? 0.568 10.467 7.997 1.00 95.38 137 ARG A O 1
ATOM 1078 N N . HIS A 1 138 ? -0.499 9.625 6.200 1.00 96.62 138 HIS A N 1
ATOM 1079 C CA . HIS A 1 138 ? -1.838 10.057 6.583 1.00 96.62 138 HIS A CA 1
ATOM 1080 C C . HIS A 1 138 ? -2.245 9.509 7.957 1.00 96.62 138 HIS A C 1
ATOM 1082 O O . HIS A 1 138 ? -2.685 10.264 8.819 1.00 96.62 138 HIS A O 1
ATOM 1088 N N . ALA A 1 139 ? -2.016 8.217 8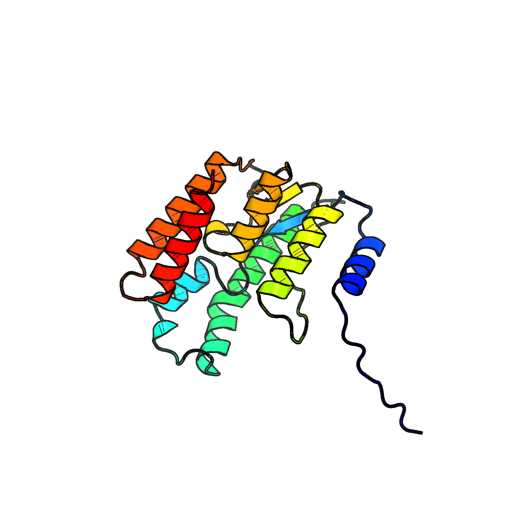.201 1.00 97.44 139 ALA A N 1
ATOM 1089 C CA . ALA A 1 139 ? -2.276 7.579 9.487 1.00 97.44 139 ALA A CA 1
ATOM 1090 C C . ALA A 1 139 ? -1.466 8.211 10.631 1.00 97.44 139 ALA A C 1
ATOM 1092 O O . ALA A 1 139 ? -2.036 8.585 11.654 1.00 97.44 139 ALA A O 1
ATOM 1093 N N . ILE A 1 140 ? -0.153 8.371 10.458 1.00 96.19 140 ILE A N 1
ATOM 1094 C CA . ILE A 1 140 ? 0.730 8.941 11.484 1.00 96.19 140 ILE A CA 1
ATOM 1095 C C . ILE A 1 140 ? 0.419 10.420 11.754 1.00 96.19 140 ILE A C 1
ATOM 1097 O O . ILE A 1 140 ? 0.403 10.838 12.913 1.00 96.19 140 ILE A O 1
ATOM 1101 N N . ASP A 1 141 ? 0.157 11.215 10.715 1.00 95.12 141 ASP A N 1
ATOM 1102 C CA . ASP A 1 141 ? -0.228 12.626 10.849 1.00 95.12 141 ASP A CA 1
ATOM 1103 C C . ASP A 1 141 ? -1.597 12.768 11.539 1.00 95.12 141 ASP A C 1
ATOM 1105 O O . ASP A 1 141 ? -1.795 13.684 12.335 1.00 95.12 141 ASP A O 1
ATOM 1109 N N . GLY A 1 142 ? -2.507 11.815 11.313 1.00 95.19 142 GLY A N 1
ATOM 1110 C CA . GLY A 1 142 ? -3.801 11.709 11.991 1.00 95.19 142 GLY A CA 1
ATOM 1111 C C . GLY A 1 142 ? -3.758 11.091 13.396 1.00 95.19 142 GLY A C 1
ATOM 1112 O O . GLY A 1 142 ? -4.812 10.909 14.006 1.00 95.19 142 GLY A O 1
ATOM 1113 N N . GLY A 1 143 ? -2.574 10.744 13.918 1.00 95.94 143 GLY A N 1
ATOM 1114 C CA . GLY A 1 143 ? -2.409 10.136 15.245 1.00 95.94 143 GLY A CA 1
ATOM 1115 C C . GLY A 1 143 ? -2.906 8.688 15.352 1.00 95.94 143 GLY A C 1
ATOM 1116 O O . GLY A 1 143 ? -3.128 8.190 16.456 1.00 95.94 143 GLY A O 1
ATOM 1117 N N . LEU A 1 144 ? -3.102 8.006 14.222 1.00 97.50 144 LEU A N 1
ATOM 1118 C CA . LEU A 1 144 ? -3.513 6.609 14.177 1.00 97.50 144 LEU A CA 1
ATOM 1119 C C . LEU A 1 144 ? -2.362 5.705 14.631 1.00 97.50 144 LEU A C 1
ATOM 1121 O O . LEU A 1 144 ? -1.205 5.898 14.258 1.00 97.50 144 LEU A O 1
ATOM 1125 N N . THR A 1 145 ? -2.680 4.667 15.406 1.00 98.06 145 THR A N 1
ATOM 1126 C CA . THR A 1 145 ? -1.682 3.647 15.748 1.00 98.06 145 THR A CA 1
ATOM 1127 C C . THR A 1 145 ? -1.342 2.833 14.505 1.00 98.06 145 THR A C 1
ATOM 1129 O O . THR A 1 145 ? -2.220 2.192 13.927 1.00 98.06 145 THR A O 1
ATOM 1132 N N . VAL A 1 146 ? -0.063 2.820 14.130 1.00 98.56 146 VAL A N 1
ATOM 1133 C CA . VAL A 1 146 ? 0.455 2.005 13.027 1.00 98.56 146 VAL A CA 1
ATOM 1134 C C . VAL A 1 146 ? 1.330 0.882 13.571 1.00 98.56 146 VAL A C 1
ATOM 1136 O O . VAL A 1 146 ? 2.131 1.090 14.487 1.00 98.56 146 VAL A O 1
ATOM 1139 N N . LYS A 1 147 ? 1.160 -0.319 13.021 1.00 98.31 147 LYS A N 1
ATOM 1140 C CA . LYS A 1 147 ? 1.910 -1.524 13.380 1.00 98.31 147 LYS A CA 1
ATOM 1141 C C . LYS A 1 147 ? 2.429 -2.231 12.139 1.00 98.31 147 LYS A C 1
ATOM 1143 O O . LYS A 1 147 ? 1.869 -2.079 11.056 1.00 98.31 147 LYS A O 1
ATOM 1148 N N . ASP A 1 148 ? 3.462 -3.042 12.293 1.00 98.12 148 ASP A N 1
ATOM 1149 C CA . ASP A 1 148 ? 3.839 -4.017 11.278 1.00 98.12 148 ASP A CA 1
ATOM 1150 C C . ASP A 1 148 ? 2.949 -5.276 11.346 1.00 98.12 148 ASP A C 1
ATOM 1152 O O . ASP A 1 148 ? 2.141 -5.465 12.259 1.00 98.12 148 ASP A O 1
ATOM 1156 N N . HIS A 1 149 ? 3.103 -6.169 10.368 1.00 95.62 149 HIS A N 1
ATOM 1157 C CA . HIS A 1 149 ? 2.438 -7.479 10.326 1.00 95.62 149 HIS A CA 1
ATOM 1158 C C . HIS A 1 149 ? 2.670 -8.389 11.551 1.00 95.62 149 HIS A C 1
ATOM 1160 O O . HIS A 1 149 ? 1.953 -9.375 11.707 1.00 95.62 149 HIS A O 1
ATOM 1166 N N . ARG A 1 150 ? 3.662 -8.102 12.404 1.00 96.38 150 ARG A N 1
ATOM 1167 C CA . ARG A 1 150 ? 3.957 -8.851 13.638 1.00 96.38 150 ARG A CA 1
ATOM 1168 C C . ARG A 1 150 ? 3.309 -8.213 14.866 1.00 96.38 150 ARG A C 1
ATOM 1170 O O . ARG A 1 150 ? 3.322 -8.818 15.932 1.00 96.38 150 ARG A O 1
ATOM 1177 N N . GLY A 1 151 ? 2.702 -7.038 14.705 1.00 95.56 151 GLY A N 1
ATOM 1178 C CA . GLY A 1 151 ? 2.064 -6.274 15.770 1.00 95.56 151 GLY A CA 1
ATOM 1179 C C . GLY A 1 151 ? 2.982 -5.250 16.435 1.00 95.56 151 GLY A C 1
ATOM 1180 O O . GLY A 1 151 ? 2.528 -4.568 17.356 1.00 95.56 151 GLY A O 1
ATOM 1181 N N . GLU A 1 152 ? 4.223 -5.105 15.968 1.00 97.75 152 GLU A N 1
ATOM 1182 C CA . GLU A 1 152 ? 5.178 -4.136 16.503 1.00 97.75 152 GLU A CA 1
ATOM 1183 C C . GLU A 1 152 ? 4.816 -2.727 16.041 1.00 97.75 152 GLU A C 1
ATOM 1185 O O . GLU A 1 152 ? 4.454 -2.515 14.884 1.00 97.75 152 GLU A O 1
ATOM 1190 N N . HIS A 1 153 ? 4.901 -1.750 16.942 1.00 98.00 153 HIS A N 1
ATOM 1191 C CA . HIS A 1 153 ? 4.567 -0.367 16.615 1.00 98.00 153 HIS A CA 1
ATOM 1192 C C . HIS A 1 153 ? 5.578 0.231 15.627 1.00 98.00 153 HIS A C 1
ATOM 1194 O O . HIS A 1 153 ? 6.786 0.138 15.834 1.00 98.00 153 HIS A O 1
ATOM 1200 N N . ILE A 1 154 ? 5.074 0.894 14.583 1.00 98.25 154 ILE A N 1
ATOM 1201 C CA . ILE A 1 154 ? 5.879 1.711 13.673 1.00 98.25 154 ILE A CA 1
ATOM 1202 C C . ILE A 1 154 ? 5.594 3.171 14.009 1.00 98.25 154 ILE A C 1
ATOM 1204 O O . ILE A 1 154 ? 4.559 3.714 13.621 1.00 98.25 154 ILE A O 1
ATOM 1208 N N . ASP A 1 155 ? 6.508 3.804 14.738 1.00 97.00 155 ASP A N 1
ATOM 1209 C CA . ASP A 1 155 ? 6.425 5.239 14.993 1.00 97.00 155 ASP A CA 1
ATOM 1210 C C . ASP A 1 155 ? 6.849 6.061 13.760 1.00 97.00 155 ASP A C 1
ATOM 1212 O O . ASP A 1 155 ? 7.327 5.536 12.746 1.00 97.00 155 ASP A O 1
ATOM 1216 N N . ARG A 1 156 ? 6.671 7.387 13.842 1.00 96.00 156 ARG A N 1
ATOM 1217 C CA . ARG A 1 156 ? 7.032 8.308 12.754 1.00 96.00 156 ARG A CA 1
ATOM 1218 C C . ARG A 1 156 ? 8.492 8.133 12.334 1.00 96.00 156 ARG A C 1
ATOM 1220 O O . ARG A 1 156 ? 8.759 8.008 11.144 1.00 96.00 156 ARG A O 1
ATOM 1227 N N . ALA A 1 157 ? 9.424 8.136 13.287 1.00 96.06 157 ALA A N 1
ATOM 1228 C CA . ALA A 1 157 ? 10.856 8.093 12.997 1.00 96.06 157 ALA A CA 1
ATOM 1229 C C . ALA A 1 157 ? 11.256 6.779 12.310 1.00 96.06 157 ALA A C 1
ATOM 1231 O O . ALA A 1 157 ? 11.954 6.794 11.297 1.00 96.06 157 ALA A O 1
ATOM 1232 N N . THR A 1 158 ? 10.756 5.652 12.815 1.00 97.38 158 THR A N 1
ATOM 1233 C CA . THR A 1 158 ? 10.969 4.318 12.249 1.00 97.38 158 THR A CA 1
ATOM 1234 C C . THR A 1 158 ? 10.428 4.249 10.831 1.00 97.38 158 THR A C 1
ATOM 1236 O O . THR A 1 158 ? 11.155 3.857 9.920 1.00 97.38 158 THR A O 1
ATOM 1239 N N . GLY A 1 159 ? 9.189 4.698 10.616 1.00 97.12 159 GLY A N 1
ATOM 1240 C CA . GLY A 1 159 ? 8.598 4.749 9.285 1.00 97.12 159 GLY A CA 1
ATOM 1241 C C . GLY A 1 159 ? 9.426 5.583 8.312 1.00 97.12 159 GLY A C 1
ATOM 1242 O O . GLY A 1 159 ? 9.791 5.085 7.253 1.00 97.12 159 GLY A O 1
ATOM 1243 N N . MET A 1 160 ? 9.793 6.817 8.677 1.00 95.94 160 MET A N 1
ATOM 1244 C CA . MET A 1 160 ? 10.600 7.684 7.804 1.00 95.94 160 MET A CA 1
ATOM 1245 C C . MET A 1 160 ? 11.957 7.051 7.454 1.00 95.94 160 MET A C 1
ATOM 1247 O O . MET A 1 160 ? 12.370 7.100 6.296 1.00 95.94 160 MET A O 1
ATOM 1251 N N . ASN A 1 161 ? 12.615 6.387 8.410 1.00 96.81 161 ASN A N 1
ATOM 1252 C CA . ASN A 1 161 ? 13.853 5.652 8.143 1.00 96.81 161 ASN A CA 1
ATOM 1253 C C . ASN A 1 161 ? 13.638 4.507 7.141 1.00 96.81 161 ASN A C 1
ATOM 1255 O O . ASN A 1 161 ? 14.420 4.368 6.204 1.00 96.81 161 ASN A O 1
ATOM 1259 N N . MET A 1 162 ? 12.546 3.742 7.266 1.00 97.75 162 MET A N 1
ATOM 1260 C CA . MET A 1 162 ? 12.203 2.695 6.294 1.00 97.75 162 MET A CA 1
ATOM 1261 C C . MET A 1 162 ? 12.002 3.264 4.881 1.00 97.75 162 MET A C 1
ATOM 1263 O O . MET A 1 162 ? 12.443 2.649 3.910 1.00 97.75 162 MET A O 1
ATOM 1267 N N . LEU A 1 163 ? 11.369 4.437 4.747 1.00 96.88 163 LEU A N 1
ATOM 1268 C CA . LEU A 1 163 ? 11.202 5.117 3.455 1.00 96.88 163 LEU A CA 1
ATOM 1269 C C . LEU A 1 163 ? 12.549 5.537 2.852 1.00 96.88 163 LEU A C 1
ATOM 1271 O O . LEU A 1 163 ? 12.776 5.324 1.660 1.00 96.88 163 LEU A O 1
ATOM 1275 N N . LEU A 1 164 ? 13.444 6.112 3.662 1.00 96.44 164 LEU A N 1
ATOM 1276 C CA . LEU A 1 164 ? 14.782 6.514 3.217 1.00 96.44 164 LEU A CA 1
ATOM 1277 C C . LEU A 1 164 ? 15.618 5.311 2.779 1.00 96.44 164 LEU A C 1
ATOM 1279 O O . LEU A 1 164 ? 16.306 5.373 1.760 1.00 96.44 164 LEU A O 1
ATOM 1283 N N . ASP A 1 165 ? 15.553 4.209 3.521 1.00 97.44 165 ASP A N 1
ATOM 1284 C CA . ASP A 1 165 ? 16.275 2.988 3.173 1.00 97.44 165 ASP A CA 1
ATOM 1285 C C . ASP A 1 165 ? 15.729 2.359 1.886 1.00 97.44 165 ASP A C 1
ATOM 1287 O O . ASP A 1 165 ? 16.511 1.950 1.027 1.00 97.44 165 ASP A O 1
ATOM 1291 N N . ALA A 1 166 ? 14.408 2.374 1.685 1.00 97.19 166 ALA A N 1
ATOM 1292 C CA . ALA A 1 166 ? 13.800 1.945 0.428 1.00 97.19 166 ALA A CA 1
ATOM 1293 C C . ALA A 1 166 ? 14.202 2.837 -0.752 1.00 97.19 166 ALA A C 1
ATOM 1295 O O . ALA A 1 166 ? 14.498 2.327 -1.831 1.00 97.19 166 ALA A O 1
ATOM 1296 N N . ALA A 1 167 ? 14.260 4.158 -0.563 1.00 95.88 167 ALA A N 1
ATOM 1297 C CA . ALA A 1 167 ? 14.728 5.076 -1.597 1.00 95.88 167 ALA A CA 1
ATOM 1298 C C . ALA A 1 167 ? 16.177 4.764 -2.008 1.00 95.88 167 ALA A C 1
ATOM 1300 O O . ALA A 1 167 ? 16.460 4.633 -3.200 1.00 95.88 167 ALA A O 1
ATOM 1301 N N . LYS A 1 168 ? 17.072 4.550 -1.033 1.00 96.44 168 LYS A N 1
ATOM 1302 C CA . LYS A 1 168 ? 18.470 4.157 -1.283 1.00 96.44 168 LYS A CA 1
ATOM 1303 C C . LYS A 1 168 ? 18.580 2.801 -1.985 1.00 96.44 168 LYS A C 1
ATOM 1305 O O . LYS A 1 168 ? 19.395 2.670 -2.898 1.00 96.44 168 LYS A O 1
ATOM 1310 N N . ASP A 1 169 ? 17.779 1.805 -1.595 1.00 96.69 169 ASP A N 1
ATOM 1311 C CA . ASP A 1 169 ? 17.741 0.496 -2.272 1.00 96.69 169 ASP A CA 1
ATOM 1312 C C . ASP A 1 169 ? 17.322 0.646 -3.741 1.00 96.69 169 ASP A C 1
ATOM 1314 O O . ASP A 1 169 ? 17.996 0.143 -4.644 1.00 96.69 169 ASP A O 1
ATOM 1318 N N . ILE A 1 170 ? 16.248 1.401 -3.999 1.00 95.31 170 ILE A N 1
ATOM 1319 C CA . ILE A 1 170 ? 15.764 1.659 -5.359 1.00 95.31 170 ILE A CA 1
ATOM 1320 C C . ILE A 1 170 ? 16.823 2.386 -6.183 1.00 95.31 170 ILE A C 1
ATOM 1322 O O . ILE A 1 170 ? 17.070 1.985 -7.318 1.00 95.31 170 ILE A O 1
ATOM 1326 N N . GLU A 1 171 ? 17.469 3.421 -5.641 1.00 94.38 171 GLU A N 1
ATOM 1327 C CA . GLU A 1 171 ? 18.559 4.111 -6.334 1.00 94.38 171 GLU A CA 1
ATOM 1328 C C . GLU A 1 171 ? 19.698 3.153 -6.650 1.00 94.38 171 GLU A C 1
ATOM 1330 O O . GLU A 1 171 ? 20.157 3.110 -7.786 1.00 94.38 171 GLU A O 1
ATOM 1335 N N . ALA A 1 172 ? 20.136 2.344 -5.685 1.00 94.38 172 ALA A N 1
ATOM 1336 C CA . ALA A 1 172 ? 21.250 1.428 -5.878 1.00 94.38 172 ALA A CA 1
ATOM 1337 C C . ALA A 1 172 ? 20.989 0.420 -7.005 1.00 94.38 172 ALA A C 1
ATOM 1339 O O . ALA A 1 172 ? 21.899 0.138 -7.785 1.00 94.38 172 ALA A O 1
ATOM 1340 N N . ARG A 1 173 ? 19.757 -0.084 -7.102 1.00 92.69 173 ARG A N 1
ATOM 1341 C CA . ARG A 1 173 ? 19.351 -1.141 -8.039 1.00 92.69 173 ARG A CA 1
ATOM 1342 C C . ARG A 1 173 ? 18.798 -0.620 -9.361 1.00 92.69 173 ARG A C 1
ATOM 1344 O O . ARG A 1 173 ? 18.749 -1.359 -10.340 1.00 92.69 173 ARG A O 1
ATOM 1351 N N . GLY A 1 174 ? 18.343 0.627 -9.367 1.00 88.81 174 GLY A N 1
ATOM 1352 C CA . GLY A 1 174 ? 17.578 1.247 -10.437 1.00 88.81 174 GLY A CA 1
ATOM 1353 C C . GLY A 1 174 ? 18.316 2.346 -11.194 1.00 88.81 174 GLY A C 1
ATOM 1354 O O . GLY A 1 174 ? 17.661 3.087 -11.920 1.00 88.81 174 GLY A O 1
ATOM 1355 N N . ARG A 1 175 ? 19.641 2.477 -11.029 1.00 85.38 175 ARG A N 1
ATOM 1356 C CA . ARG A 1 175 ? 20.445 3.586 -11.593 1.00 85.38 175 ARG A CA 1
ATOM 1357 C C . ARG A 1 175 ? 20.296 3.762 -13.100 1.00 85.38 175 ARG A C 1
ATOM 1359 O O . ARG A 1 175 ? 20.373 4.884 -13.585 1.00 85.38 175 ARG A O 1
ATOM 1366 N N . ASP A 1 176 ? 20.050 2.675 -13.822 1.00 89.50 176 ASP A N 1
ATOM 1367 C CA . ASP A 1 176 ? 19.902 2.699 -15.280 1.00 89.50 176 ASP A CA 1
ATOM 1368 C C . ASP A 1 176 ? 18.454 2.967 -15.727 1.00 89.50 176 ASP A C 1
ATOM 1370 O O . ASP A 1 176 ? 18.155 3.032 -16.919 1.00 89.50 176 ASP A O 1
ATOM 1374 N N . PHE A 1 177 ? 17.531 3.128 -14.776 1.00 90.88 177 PHE A N 1
ATOM 1375 C CA . PHE A 1 177 ? 16.105 3.244 -15.029 1.00 90.88 177 PHE A CA 1
ATOM 1376 C C . PHE A 1 177 ? 15.551 4.561 -14.478 1.00 90.88 177 PHE A C 1
ATOM 1378 O O . PHE A 1 177 ? 15.236 4.684 -13.294 1.00 90.88 177 PHE A O 1
ATOM 1385 N N . GLU A 1 178 ? 15.342 5.538 -15.365 1.00 90.88 178 GLU A N 1
ATOM 1386 C CA . GLU A 1 178 ? 14.879 6.890 -15.006 1.00 90.88 178 GLU A CA 1
ATOM 1387 C C . GLU A 1 178 ? 13.621 6.886 -14.118 1.00 90.88 178 GLU A C 1
ATOM 1389 O O . GLU A 1 178 ? 13.505 7.671 -13.175 1.00 90.88 178 GLU A O 1
ATOM 1394 N N . PHE A 1 179 ? 12.670 5.986 -14.381 1.00 89.62 179 PHE A N 1
ATOM 1395 C CA . PHE A 1 179 ? 11.449 5.910 -13.581 1.00 89.62 179 PHE A CA 1
ATOM 1396 C C . PHE A 1 179 ? 11.708 5.425 -12.137 1.00 89.62 179 PHE A C 1
ATOM 1398 O O . PHE A 1 179 ? 11.022 5.895 -11.230 1.00 89.62 179 PHE A O 1
ATOM 1405 N N . LEU A 1 180 ? 12.694 4.545 -11.897 1.00 91.88 180 LEU A N 1
ATOM 1406 C CA . LEU A 1 180 ? 13.079 4.114 -10.544 1.00 91.88 180 LEU A CA 1
ATOM 1407 C C . LEU A 1 180 ? 13.792 5.233 -9.796 1.00 91.88 180 LEU A C 1
ATOM 1409 O O . LEU A 1 180 ? 13.509 5.443 -8.622 1.00 91.88 180 LEU A O 1
ATOM 1413 N N . ILE A 1 181 ? 14.624 6.015 -10.483 1.00 92.94 181 ILE A N 1
ATOM 1414 C CA . ILE A 1 181 ? 15.232 7.221 -9.903 1.00 92.94 181 ILE A CA 1
ATOM 1415 C C . ILE A 1 181 ? 14.137 8.202 -9.463 1.00 92.94 181 ILE A C 1
ATOM 1417 O O . ILE A 1 181 ? 14.140 8.690 -8.333 1.00 92.94 181 ILE A O 1
ATOM 1421 N N . LYS A 1 182 ? 13.141 8.456 -10.323 1.00 93.56 182 LYS A N 1
ATOM 1422 C CA . LYS A 1 182 ? 11.994 9.313 -9.976 1.00 93.56 182 LYS A CA 1
ATOM 1423 C C . LYS A 1 182 ? 11.180 8.747 -8.811 1.00 93.56 182 LYS A C 1
ATOM 1425 O O . LYS A 1 182 ? 10.691 9.522 -7.988 1.00 93.56 182 LYS A O 1
ATOM 1430 N N . LEU A 1 183 ? 11.013 7.426 -8.739 1.00 91.88 183 LEU A N 1
ATOM 1431 C CA . LEU A 1 183 ? 10.334 6.757 -7.631 1.00 91.88 183 LEU A CA 1
ATOM 1432 C C . LEU A 1 183 ? 11.101 6.945 -6.317 1.00 91.88 183 LEU A C 1
ATOM 1434 O O . LEU A 1 183 ? 10.500 7.389 -5.341 1.00 91.88 183 LEU A O 1
ATOM 1438 N N . ALA A 1 184 ? 12.410 6.697 -6.306 1.00 92.81 184 ALA A N 1
ATOM 1439 C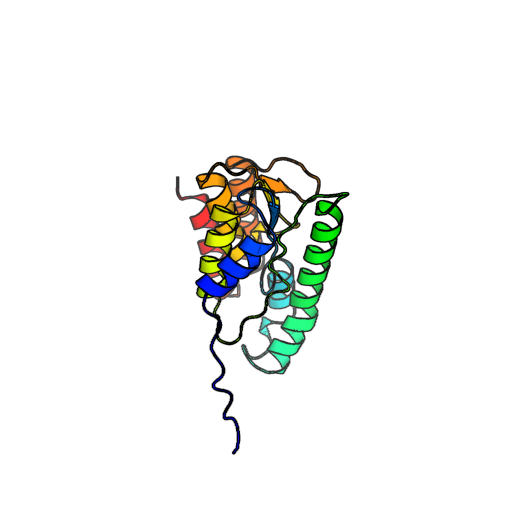 CA . ALA A 1 184 ? 13.251 6.902 -5.132 1.00 92.81 184 ALA A CA 1
ATOM 1440 C C . ALA A 1 184 ? 13.211 8.356 -4.646 1.00 92.81 184 ALA A C 1
ATOM 1442 O O . ALA A 1 184 ? 12.921 8.604 -3.480 1.00 92.81 184 ALA A O 1
ATOM 1443 N N . ALA A 1 185 ? 13.348 9.327 -5.554 1.00 93.44 185 ALA A N 1
ATOM 1444 C CA . ALA A 1 185 ? 13.248 10.744 -5.209 1.00 93.44 185 ALA A CA 1
ATOM 1445 C C . ALA A 1 185 ? 11.880 11.116 -4.604 1.00 93.44 185 ALA A C 1
ATOM 1447 O O . ALA A 1 185 ? 11.783 11.994 -3.746 1.00 93.44 185 ALA A O 1
ATOM 1448 N N . ARG A 1 186 ? 10.789 10.464 -5.036 1.00 92.44 186 ARG A N 1
ATOM 1449 C CA . ARG A 1 186 ? 9.469 10.643 -4.408 1.00 92.44 186 ARG A CA 1
ATOM 1450 C C . ARG A 1 186 ? 9.432 10.071 -2.993 1.00 92.44 186 ARG A C 1
ATOM 1452 O O . ARG A 1 186 ? 8.875 10.742 -2.132 1.00 92.44 186 ARG A O 1
ATOM 1459 N N . LEU A 1 187 ? 10.010 8.892 -2.762 1.00 90.44 187 LEU A N 1
ATOM 1460 C CA . LEU A 1 187 ? 10.088 8.284 -1.430 1.00 90.44 187 LEU A CA 1
ATOM 1461 C C . LEU A 1 187 ? 10.925 9.130 -0.465 1.00 90.44 187 LEU A C 1
ATOM 1463 O O . LEU A 1 187 ? 10.462 9.398 0.639 1.00 90.44 187 LEU A O 1
ATOM 1467 N N . SER A 1 188 ? 12.079 9.646 -0.898 1.00 90.44 188 SER A N 1
ATOM 1468 C CA . SER A 1 188 ? 12.895 10.550 -0.073 1.00 90.44 188 SER A CA 1
ATOM 1469 C C . SER A 1 188 ? 12.119 11.804 0.332 1.00 90.44 188 SER A C 1
ATOM 1471 O O . SER A 1 188 ? 12.079 12.159 1.502 1.00 90.44 188 SER A O 1
ATOM 1473 N N . ARG A 1 189 ? 11.368 12.417 -0.595 1.00 90.56 189 ARG A N 1
ATOM 1474 C CA . ARG A 1 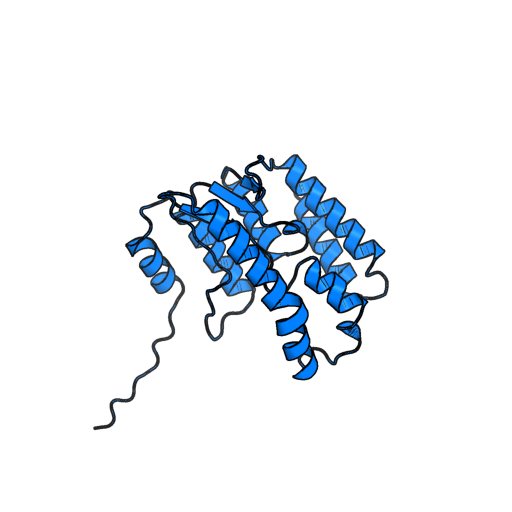189 ? 10.516 13.575 -0.260 1.00 90.56 189 ARG A CA 1
ATOM 1475 C C . ARG A 1 189 ? 9.413 13.257 0.748 1.00 90.56 189 ARG A C 1
ATOM 1477 O O . ARG A 1 189 ? 9.046 14.136 1.521 1.00 90.56 189 ARG A O 1
ATOM 1484 N N . PHE A 1 190 ? 8.873 12.037 0.742 1.00 83.31 190 PHE A N 1
ATOM 1485 C CA . PHE A 1 190 ? 7.926 11.619 1.777 1.00 83.31 190 PHE A CA 1
ATOM 1486 C C . PHE A 1 190 ? 8.579 11.550 3.160 1.00 83.31 190 PHE A C 1
ATOM 1488 O O . PHE A 1 190 ? 7.873 11.771 4.141 1.00 83.31 190 PHE A O 1
ATOM 1495 N N . ALA A 1 191 ? 9.883 11.278 3.234 1.00 82.12 191 ALA A N 1
ATOM 1496 C CA . ALA A 1 191 ? 10.634 11.270 4.481 1.00 82.12 191 ALA A CA 1
ATOM 1497 C C . ALA A 1 191 ? 11.050 12.676 4.952 1.00 82.12 191 ALA A C 1
ATOM 1499 O O . ALA A 1 191 ? 11.004 12.946 6.146 1.00 82.12 191 ALA A O 1
ATOM 1500 N N . ASP A 1 192 ? 11.397 13.576 4.025 1.00 79.38 192 ASP A N 1
ATOM 1501 C CA . ASP A 1 192 ? 12.027 14.870 4.346 1.00 79.38 192 ASP A CA 1
ATOM 1502 C C . ASP A 1 192 ? 11.058 15.989 4.772 1.00 79.38 192 ASP A C 1
ATOM 1504 O O . ASP A 1 192 ? 11.484 16.999 5.331 1.00 79.38 192 ASP A O 1
ATOM 1508 N N . GLN A 1 193 ? 9.759 15.872 4.477 1.00 64.75 193 GLN A N 1
ATOM 1509 C CA . GLN A 1 193 ? 8.775 16.900 4.842 1.00 64.75 193 GLN A CA 1
ATOM 1510 C C . GLN A 1 193 ? 8.467 16.844 6.349 1.00 64.75 193 GLN A C 1
ATOM 1512 O O . GLN A 1 193 ? 7.514 16.167 6.755 1.00 64.75 193 GLN A O 1
ATOM 1517 N N . HIS A 1 194 ? 9.286 17.558 7.124 1.00 52.03 194 HIS A N 1
ATOM 1518 C CA . HIS A 1 194 ? 9.112 17.919 8.532 1.00 52.03 194 HIS A CA 1
ATOM 1519 C C . HIS A 1 194 ? 8.554 19.336 8.679 1.00 52.03 194 HIS A C 1
ATOM 1521 O O . HIS A 1 194 ? 9.079 20.249 8.001 1.00 52.03 194 HIS A O 1
#

Secondary structure (DSSP, 8-state):
--------PPPHHHHHHHHHTT--SS-EEEEE--SSSSHHHHHHHHHTGGGSPTTSHHHHHHHIIIIIHHHHHHHHHHHHHHHTTT--EE-GGG---TT--HHHHHHHHHHHHHHHEEEEEEPTTGGG-HHHHHHHHHHHHTT-EEEETTS-B--HHHHHHHHHHHHHHHHHHHTT-HHHHHHHHHHHHHHH--

pLDDT: mean 91.69, std 10.86, range [41.84, 98.56]

Foldseek 3Di:
DPPPPPPDADDLVNVLVVVCVPFPWAQAEEEFFDAQWFPQNLVCCLVPLVVDDPPDPVNVVCSCPRPRVVRVVQLVVLQVLRCPPPHHYDRLSPDDGPPDDPVRSLVSVLVVCNTYHQAYEYGPRSLGHPSSLSNVLSCQVVVHFYYYSVRHTQHLVNSLVSLLVSLVVLCVSQVVPPVSPVSSVSSNVSSPPD